Protein AF-A0A133VGP0-F1 (afdb_monomer_lite)

Sequence (212 aa):
MIEPKKFEERWETFSSKYINDFERFWKYKLEIENNSGNILDKSHLNTTHHRLCEILRGWQAYRPFGLDRNILKKALKSISEHYKVICNYSLRNIDEVPRTHLKSIWVELGKVKSESESDYQYVISVCKPLMLMWGQTLAFDSKVRKNIPHPVTAKSRWKFETWISILQDFSHKINQNPEIIDFFKEWSRKRFGTNDSVPYGRFLDIYFYSGS

pLDDT: mean 93.05, std 8.54, range [46.31, 98.69]

Organism: NCBI:txid1698279

Radius of gyration: 15.95 Å; chains: 1; bounding box: 40×42×36 Å

Structure (mmCIF, N/CA/C/O backbone):
data_AF-A0A133VGP0-F1
#
_entry.id   AF-A0A133VGP0-F1
#
loop_
_atom_site.group_PDB
_atom_site.id
_atom_site.type_symbol
_atom_site.label_atom_id
_atom_site.label_alt_id
_atom_site.label_comp_id
_atom_site.label_asym_id
_atom_site.label_entity_id
_atom_site.label_seq_id
_atom_site.pdbx_PDB_ins_code
_atom_site.Cartn_x
_atom_site.Cartn_y
_atom_site.Cartn_z
_atom_site.occupancy
_atom_site.B_iso_or_equiv
_atom_site.auth_seq_id
_atom_site.auth_comp_id
_atom_site.auth_asym_id
_atom_site.auth_atom_id
_atom_site.pdbx_PDB_model_num
ATOM 1 N N . MET A 1 1 ? -11.310 -17.977 -3.428 1.00 71.94 1 MET A N 1
ATOM 2 C CA . MET A 1 1 ? -11.946 -17.055 -2.462 1.00 71.94 1 MET A CA 1
ATOM 3 C C . MET A 1 1 ? -10.998 -16.893 -1.276 1.00 71.94 1 MET A C 1
ATOM 5 O O . MET A 1 1 ? -10.097 -17.718 -1.148 1.00 71.94 1 MET A O 1
ATOM 9 N N . ILE A 1 2 ? -11.095 -15.817 -0.494 1.00 87.12 2 ILE A N 1
ATOM 10 C CA . ILE A 1 2 ? -10.288 -15.669 0.731 1.00 87.12 2 ILE A CA 1
ATOM 11 C C . ILE A 1 2 ? -10.991 -16.472 1.816 1.00 87.12 2 ILE A C 1
ATOM 13 O O . ILE A 1 2 ? -12.192 -16.319 1.981 1.00 87.12 2 ILE A O 1
ATOM 17 N N . GLU A 1 3 ? -10.270 -17.336 2.517 1.00 92.50 3 GLU A N 1
ATOM 18 C CA . GLU A 1 3 ? -10.824 -18.134 3.611 1.00 92.50 3 GLU A CA 1
ATOM 19 C C . GLU A 1 3 ? -10.310 -17.571 4.946 1.00 92.50 3 GLU A C 1
ATOM 21 O O . GLU A 1 3 ? -9.088 -17.516 5.117 1.00 92.50 3 GLU A O 1
ATOM 26 N N . PRO A 1 4 ? -11.180 -17.161 5.894 1.00 93.94 4 PRO A N 1
ATOM 27 C CA . PRO A 1 4 ? -10.755 -16.536 7.151 1.00 93.94 4 PRO A CA 1
ATOM 28 C C . PRO A 1 4 ? -9.735 -17.368 7.932 1.00 93.94 4 PRO A C 1
ATOM 30 O O . PRO A 1 4 ? -8.665 -16.868 8.256 1.00 93.94 4 PRO A O 1
ATOM 33 N N . LYS A 1 5 ? -9.998 -18.668 8.127 1.00 93.62 5 LYS A N 1
ATOM 34 C CA . LYS A 1 5 ? -9.071 -19.581 8.823 1.00 93.62 5 LYS A CA 1
ATOM 35 C C . LYS A 1 5 ? -7.699 -19.637 8.152 1.00 93.62 5 LYS A C 1
ATOM 37 O O . LYS A 1 5 ? -6.673 -19.483 8.804 1.00 93.62 5 LYS A O 1
ATOM 42 N N . LYS A 1 6 ? -7.680 -19.768 6.822 1.00 94.00 6 LYS A N 1
ATOM 43 C CA . LYS A 1 6 ? -6.437 -19.763 6.045 1.00 94.00 6 LYS A CA 1
ATOM 44 C C . LYS A 1 6 ? -5.723 -18.418 6.153 1.00 94.00 6 LYS A C 1
ATOM 46 O O . LYS A 1 6 ? -4.502 -18.387 6.206 1.00 94.00 6 LYS A O 1
ATOM 51 N N . PHE A 1 7 ? -6.445 -17.299 6.186 1.00 94.81 7 PHE A N 1
ATOM 52 C CA . PHE A 1 7 ? -5.832 -15.994 6.424 1.00 94.81 7 PHE A CA 1
ATOM 53 C C . PHE A 1 7 ? -5.164 -15.923 7.801 1.00 94.81 7 PHE A C 1
ATOM 55 O O . PHE A 1 7 ? -4.026 -15.468 7.878 1.00 94.81 7 PHE A O 1
ATOM 62 N N . GLU A 1 8 ? -5.826 -16.396 8.858 1.00 94.31 8 GLU A N 1
ATOM 63 C CA . GLU A 1 8 ? -5.265 -16.437 10.215 1.00 94.31 8 GLU A CA 1
ATOM 64 C C . GLU A 1 8 ? -3.980 -17.273 10.259 1.00 94.31 8 GLU A C 1
ATOM 66 O O . GLU A 1 8 ? -2.943 -16.792 10.711 1.00 94.31 8 GLU A O 1
ATOM 71 N N . GLU A 1 9 ? -3.996 -18.473 9.676 1.00 93.75 9 GLU A N 1
ATOM 72 C CA . GLU A 1 9 ? -2.803 -19.321 9.548 1.00 93.75 9 GLU A CA 1
ATOM 73 C C . GLU A 1 9 ? -1.667 -18.611 8.795 1.00 93.75 9 GLU A C 1
ATOM 75 O O . GLU A 1 9 ? -0.499 -18.667 9.192 1.00 93.75 9 GLU A O 1
ATOM 80 N N . ARG A 1 10 ? -1.990 -17.914 7.697 1.00 92.81 10 ARG A N 1
ATOM 81 C CA . ARG A 1 10 ? -1.002 -17.162 6.904 1.00 92.81 10 ARG A CA 1
ATOM 82 C C . ARG A 1 10 ? -0.471 -15.957 7.656 1.00 92.81 10 ARG A C 1
ATOM 84 O O . ARG A 1 10 ? 0.685 -15.612 7.451 1.00 92.81 10 ARG A O 1
ATOM 91 N N . TRP A 1 11 ? -1.283 -15.332 8.500 1.00 93.12 11 TRP A N 1
ATOM 92 C CA . TRP A 1 11 ? -0.865 -14.230 9.351 1.00 93.12 11 TRP A CA 1
ATOM 93 C C . TRP A 1 11 ? 0.152 -14.705 10.389 1.00 93.12 11 TRP A C 1
ATOM 95 O O . TRP A 1 11 ? 1.242 -14.144 10.465 1.00 93.12 11 TRP A O 1
ATOM 105 N N . GLU A 1 12 ? -0.158 -15.776 11.121 1.00 91.00 12 GLU A N 1
ATOM 106 C CA . GLU A 1 12 ? 0.719 -16.319 12.168 1.00 91.00 12 GLU A CA 1
ATOM 107 C C . GLU A 1 12 ? 2.022 -16.913 11.608 1.00 91.00 12 GLU A C 1
ATOM 109 O O . GLU A 1 12 ? 3.069 -16.860 12.251 1.00 91.00 12 GLU A O 1
ATOM 114 N N . THR A 1 13 ? 1.995 -17.434 10.379 1.00 90.75 13 THR A N 1
ATOM 115 C CA . THR A 1 13 ? 3.193 -17.970 9.707 1.00 90.75 13 THR A CA 1
ATOM 116 C C . THR A 1 13 ? 3.957 -16.936 8.874 1.00 90.75 13 THR A C 1
ATOM 118 O O . THR A 1 13 ? 5.050 -17.229 8.375 1.00 90.75 13 THR A O 1
ATOM 121 N N . PHE A 1 14 ? 3.425 -15.722 8.693 1.00 91.69 14 PHE A N 1
ATOM 122 C CA . PHE A 1 14 ? 4.124 -14.673 7.956 1.00 91.69 14 PHE A CA 1
ATOM 123 C C . PHE A 1 14 ? 5.367 -14.214 8.724 1.00 91.69 14 PHE A C 1
ATOM 125 O O . PHE A 1 14 ? 5.441 -14.277 9.948 1.00 91.69 14 PHE A O 1
ATOM 132 N N . SER A 1 15 ? 6.355 -13.673 8.008 1.00 92.12 15 SER A N 1
ATOM 133 C CA . SER A 1 15 ? 7.542 -13.118 8.658 1.00 92.12 15 SER A CA 1
ATOM 134 C C . SER A 1 15 ? 7.160 -12.016 9.654 1.00 92.12 15 SER A C 1
ATOM 136 O O . SER A 1 15 ? 6.731 -10.927 9.257 1.00 92.12 15 SER A O 1
ATOM 138 N N . SER A 1 16 ? 7.390 -12.284 10.942 1.00 92.38 16 SER A N 1
ATOM 139 C CA . SER A 1 16 ? 7.094 -11.365 12.048 1.00 92.38 16 SER A CA 1
ATOM 140 C C . SER A 1 16 ? 7.750 -10.000 11.859 1.00 92.38 16 SER A C 1
ATOM 142 O O . SER A 1 16 ? 7.138 -8.976 12.139 1.00 92.38 16 SER A O 1
ATOM 144 N N . LYS A 1 17 ? 8.956 -9.957 11.281 1.00 93.88 17 LYS A N 1
ATOM 145 C CA . LYS A 1 17 ? 9.633 -8.706 10.921 1.00 93.88 17 LYS A CA 1
ATOM 146 C C . LYS A 1 17 ? 8.789 -7.839 9.982 1.00 93.88 17 LYS A C 1
ATOM 148 O O . LYS A 1 17 ? 8.601 -6.661 10.253 1.00 93.88 17 LYS A O 1
ATOM 153 N N . TYR A 1 18 ? 8.263 -8.413 8.901 1.00 93.25 18 TYR A N 1
ATOM 154 C CA . TYR A 1 18 ? 7.449 -7.666 7.938 1.00 93.25 18 TYR A CA 1
ATOM 155 C C . TYR A 1 18 ? 6.095 -7.253 8.524 1.00 93.25 18 TYR A C 1
ATOM 157 O O . TYR A 1 18 ? 5.601 -6.174 8.203 1.00 93.25 18 TYR A O 1
ATOM 165 N N . ILE A 1 19 ? 5.485 -8.092 9.371 1.00 94.56 19 ILE A N 1
ATOM 166 C CA . ILE A 1 19 ? 4.284 -7.704 10.125 1.00 94.56 19 ILE A CA 1
ATOM 167 C C . ILE A 1 19 ? 4.606 -6.496 11.002 1.00 94.56 19 ILE A C 1
ATOM 169 O O . ILE A 1 19 ? 3.980 -5.456 10.837 1.00 94.56 19 ILE A O 1
ATOM 173 N N . ASN A 1 20 ? 5.628 -6.592 11.849 1.00 96.56 20 ASN A N 1
ATOM 174 C CA . ASN A 1 20 ? 5.989 -5.545 12.800 1.00 96.56 20 ASN A CA 1
ATOM 175 C C . ASN A 1 20 ? 6.363 -4.226 12.110 1.00 96.56 20 ASN A C 1
ATOM 177 O O . ASN A 1 20 ? 5.944 -3.162 12.563 1.00 96.56 20 ASN A O 1
ATOM 181 N N . ASP A 1 21 ? 7.118 -4.281 11.010 1.00 97.62 21 ASP A N 1
ATOM 182 C CA . ASP A 1 21 ? 7.459 -3.102 10.210 1.00 97.62 21 ASP A CA 1
ATOM 183 C C . ASP A 1 21 ? 6.193 -2.404 9.689 1.00 97.62 21 ASP A C 1
ATOM 185 O O . ASP A 1 21 ? 6.041 -1.190 9.848 1.00 97.62 21 ASP A O 1
ATOM 189 N N . PHE A 1 22 ? 5.262 -3.174 9.109 1.00 97.75 22 PHE A N 1
ATOM 190 C CA . PHE A 1 22 ? 3.996 -2.638 8.616 1.00 97.75 22 PHE A CA 1
ATOM 191 C C . PHE A 1 22 ? 3.139 -2.086 9.756 1.00 97.75 22 PHE A C 1
ATOM 193 O O . PHE A 1 22 ? 2.698 -0.946 9.673 1.00 97.75 22 PHE A O 1
ATOM 200 N N . GLU A 1 23 ? 2.914 -2.853 10.828 1.00 97.50 23 GLU A N 1
ATOM 201 C CA . GLU A 1 23 ? 2.040 -2.436 11.927 1.00 97.50 23 GLU A CA 1
ATOM 202 C C . GLU A 1 23 ? 2.540 -1.157 12.601 1.00 97.50 23 GLU A C 1
ATOM 204 O O . GLU A 1 23 ? 1.748 -0.259 12.884 1.00 97.50 23 GLU A O 1
ATOM 209 N N . ARG A 1 24 ? 3.856 -1.037 12.824 1.00 98.31 24 ARG A N 1
ATOM 210 C CA . ARG A 1 24 ? 4.456 0.174 13.398 1.00 98.31 24 ARG A CA 1
ATOM 211 C C . ARG A 1 24 ? 4.267 1.383 12.491 1.00 98.31 24 ARG A C 1
ATOM 213 O O . ARG A 1 24 ? 3.977 2.468 12.991 1.00 98.31 24 ARG A O 1
ATOM 220 N N . PHE A 1 25 ? 4.442 1.216 11.180 1.00 98.56 25 PHE A N 1
ATOM 221 C CA . PHE A 1 25 ? 4.216 2.301 10.227 1.00 98.56 25 PHE A CA 1
ATOM 222 C C . PHE A 1 25 ? 2.735 2.676 10.141 1.00 98.56 25 PHE A C 1
ATOM 224 O O . PHE A 1 25 ? 2.402 3.856 10.174 1.00 98.56 25 PHE A O 1
ATOM 231 N N . TRP A 1 26 ? 1.849 1.683 10.081 1.00 98.38 26 TRP A N 1
ATOM 232 C CA . TRP A 1 26 ? 0.410 1.889 9.955 1.00 98.38 26 TRP A CA 1
ATOM 233 C C . TRP A 1 26 ? -0.174 2.584 11.186 1.00 98.38 26 TRP A C 1
ATOM 235 O O . TRP A 1 26 ? -0.929 3.537 11.042 1.00 98.38 26 TRP A O 1
ATOM 245 N N . LYS A 1 27 ? 0.238 2.194 12.400 1.00 98.12 27 LYS A N 1
ATOM 246 C CA . LYS A 1 27 ? -0.159 2.884 13.640 1.00 98.12 27 LYS A CA 1
ATOM 247 C C . LYS A 1 27 ? 0.299 4.344 13.654 1.00 98.12 27 LYS A C 1
ATOM 249 O O . LYS A 1 27 ? -0.507 5.215 13.952 1.00 98.12 27 LYS A O 1
ATOM 254 N N . TYR A 1 28 ? 1.545 4.612 13.250 1.00 98.25 28 TYR A N 1
ATOM 255 C CA . TYR A 1 28 ? 2.041 5.982 13.070 1.00 98.25 28 TYR A CA 1
ATOM 256 C C . TYR A 1 28 ? 1.198 6.771 12.056 1.00 98.25 28 TYR A C 1
ATOM 258 O O . TYR A 1 28 ? 0.820 7.906 12.323 1.00 98.25 28 TYR A O 1
ATOM 266 N N . LYS A 1 29 ? 0.869 6.169 10.906 1.00 98.06 29 LYS A N 1
ATOM 267 C CA . LYS A 1 29 ? 0.003 6.798 9.904 1.00 98.06 29 LYS A CA 1
ATOM 268 C C . LYS A 1 29 ? -1.352 7.168 10.497 1.00 98.06 29 LYS A C 1
ATOM 270 O O . LYS A 1 29 ? -1.767 8.307 10.341 1.00 98.06 29 LYS A O 1
ATOM 275 N N . LEU A 1 30 ? -2.024 6.226 11.160 1.00 97.81 30 LEU A N 1
ATOM 276 C CA . LEU A 1 30 ? -3.342 6.458 11.757 1.00 97.81 30 LEU A CA 1
ATOM 277 C C . LEU A 1 30 ? -3.296 7.553 12.827 1.00 97.81 30 LEU A C 1
ATOM 279 O O . LEU A 1 30 ? -4.183 8.395 12.875 1.00 97.81 30 LEU A O 1
ATOM 283 N N . GLU A 1 31 ? -2.252 7.578 13.655 1.00 97.31 31 GLU A N 1
ATOM 284 C CA . GLU A 1 31 ? -2.055 8.626 14.659 1.00 97.31 31 GLU A CA 1
ATOM 285 C C . GLU A 1 31 ? -1.965 10.020 14.022 1.00 97.31 31 GLU A C 1
ATOM 287 O O . GLU A 1 31 ? -2.617 10.953 14.490 1.00 97.31 31 GLU A O 1
ATOM 292 N N . ILE A 1 32 ? -1.194 10.165 12.941 1.00 97.88 32 ILE A N 1
ATOM 293 C CA . ILE A 1 32 ? -1.072 11.441 12.229 1.00 97.88 32 ILE A CA 1
ATOM 294 C C . ILE A 1 32 ? -2.371 11.793 11.505 1.00 97.88 32 ILE A C 1
ATOM 296 O O . ILE A 1 32 ? -2.854 12.912 11.659 1.00 97.88 32 ILE A O 1
ATOM 300 N N . GLU A 1 33 ? -2.946 10.851 10.759 1.00 96.56 33 GLU A N 1
ATOM 301 C CA . GLU A 1 33 ? -4.108 11.097 9.897 1.00 96.56 33 GLU A CA 1
ATOM 302 C C . GLU A 1 33 ? -5.413 11.330 10.652 1.00 96.56 33 GLU A C 1
ATOM 304 O O . GLU A 1 33 ? -6.286 12.029 10.145 1.00 96.56 33 GLU A O 1
ATOM 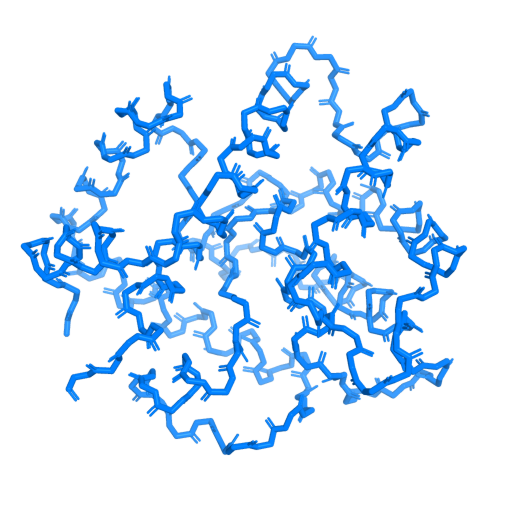309 N N . ASN A 1 34 ? -5.519 10.852 11.892 1.00 94.00 34 ASN A N 1
ATOM 310 C CA . ASN A 1 34 ? -6.685 11.117 12.730 1.00 94.00 34 ASN A CA 1
ATOM 311 C C . ASN A 1 34 ? -6.592 12.437 13.515 1.00 94.00 34 ASN A C 1
ATOM 313 O O . ASN A 1 34 ? -7.623 12.937 13.952 1.00 94.00 34 ASN A O 1
ATOM 317 N N . ASN A 1 35 ? -5.391 12.995 13.726 1.00 93.31 35 ASN A N 1
ATOM 318 C CA . ASN A 1 35 ? -5.200 14.102 14.679 1.00 93.31 35 ASN A CA 1
ATOM 319 C C . ASN A 1 35 ? -4.520 15.349 14.097 1.00 93.31 35 ASN A C 1
ATOM 321 O O . ASN A 1 35 ? -4.789 16.460 14.543 1.00 93.31 35 ASN A O 1
ATOM 325 N N . SER A 1 36 ? -3.599 15.178 13.146 1.00 88.50 36 SER A N 1
ATOM 326 C CA . SER A 1 36 ? -2.531 16.156 12.886 1.00 88.50 36 SER A CA 1
ATOM 327 C C . SER A 1 36 ? -2.259 16.413 11.399 1.00 88.50 36 SER A C 1
ATOM 329 O O . SER A 1 36 ? -1.196 16.946 11.063 1.00 88.50 36 SER A O 1
ATOM 331 N N . GLY A 1 37 ? -3.177 16.034 10.507 1.00 94.25 37 GLY A N 1
ATOM 332 C CA . GLY A 1 37 ? -3.058 16.239 9.059 1.00 94.25 37 GLY A CA 1
ATOM 333 C C . GLY A 1 37 ? -2.677 14.964 8.312 1.00 94.25 37 GLY A C 1
ATOM 334 O O . GLY A 1 37 ? -3.131 13.889 8.652 1.00 94.25 37 GLY A O 1
ATOM 335 N N . ASN A 1 38 ? -1.864 15.055 7.269 1.00 96.88 38 ASN A N 1
ATOM 336 C CA . ASN A 1 38 ? -1.502 13.932 6.409 1.00 96.88 38 ASN A CA 1
ATOM 337 C C . ASN A 1 38 ? -0.030 13.519 6.602 1.00 96.88 38 ASN A C 1
ATOM 339 O O . ASN A 1 38 ? 0.839 14.369 6.802 1.00 96.88 38 ASN A O 1
ATOM 343 N N . ILE A 1 39 ? 0.300 12.224 6.479 1.00 98.38 39 ILE A N 1
ATOM 344 C CA . ILE A 1 39 ? 1.692 11.746 6.627 1.00 98.38 39 ILE A CA 1
ATOM 345 C C . ILE A 1 39 ? 2.676 12.374 5.623 1.00 98.38 39 ILE A C 1
ATOM 347 O O . ILE A 1 39 ? 3.885 12.365 5.867 1.00 98.38 39 ILE A O 1
ATOM 351 N N . LEU A 1 40 ? 2.194 12.919 4.503 1.00 98.50 40 LEU A N 1
ATOM 352 C CA . LEU A 1 40 ? 3.005 13.616 3.501 1.00 98.50 40 LEU A CA 1
ATOM 353 C C . LEU A 1 40 ? 2.931 15.146 3.605 1.00 98.50 40 LEU A C 1
ATOM 355 O O . LEU A 1 40 ? 3.498 15.834 2.751 1.00 98.50 40 LEU A O 1
ATOM 359 N N . ASP A 1 41 ? 2.285 15.698 4.635 1.00 97.88 41 ASP A N 1
ATOM 360 C CA . ASP A 1 41 ? 2.339 17.134 4.909 1.00 97.88 41 ASP A CA 1
ATOM 361 C C . ASP A 1 41 ? 3.759 17.584 5.255 1.00 97.88 41 ASP A C 1
ATOM 363 O O . ASP A 1 41 ? 4.586 16.818 5.753 1.00 97.88 41 ASP A O 1
ATOM 367 N N . LYS A 1 42 ? 4.051 18.870 5.025 1.00 97.31 42 LYS A N 1
ATOM 368 C CA . LYS A 1 42 ? 5.386 19.454 5.238 1.00 97.31 42 LYS A CA 1
ATOM 369 C C . LYS A 1 42 ? 5.936 19.196 6.650 1.00 97.31 42 LYS A C 1
ATOM 371 O O . LYS A 1 42 ? 7.141 18.992 6.787 1.00 97.31 42 LYS A O 1
ATOM 376 N N . SER A 1 43 ? 5.076 19.199 7.669 1.00 97.56 43 SER A N 1
ATOM 377 C CA . SER A 1 43 ? 5.420 18.922 9.073 1.00 97.56 43 SER A CA 1
ATOM 378 C C . SER A 1 43 ? 5.825 17.466 9.329 1.00 97.56 43 SER A C 1
ATOM 380 O O . SER A 1 43 ? 6.659 17.218 10.197 1.00 97.56 43 SER A O 1
ATOM 382 N N . HIS A 1 44 ? 5.298 16.511 8.556 1.00 98.25 44 HIS A N 1
ATOM 383 C CA . HIS A 1 44 ? 5.461 15.069 8.793 1.00 98.25 44 HIS A CA 1
ATOM 384 C C . HIS A 1 44 ? 6.351 14.372 7.757 1.00 98.25 44 HIS A C 1
ATOM 386 O O . HIS A 1 44 ? 6.914 13.313 8.035 1.00 98.25 44 HIS A O 1
ATOM 392 N N . LEU A 1 45 ? 6.567 14.994 6.592 1.00 98.31 45 LEU A N 1
ATOM 393 C CA . LEU A 1 45 ? 7.263 14.419 5.437 1.00 98.31 45 LEU A CA 1
ATOM 394 C C . LEU A 1 45 ? 8.640 13.834 5.779 1.00 98.31 45 LEU A C 1
ATOM 396 O O . LEU A 1 45 ? 8.979 12.756 5.296 1.00 98.31 45 LEU A O 1
ATOM 400 N N . ASN A 1 46 ? 9.446 14.521 6.597 1.00 98.44 46 ASN A N 1
ATOM 401 C CA . ASN A 1 46 ? 10.779 14.034 6.979 1.00 98.44 46 ASN A CA 1
ATOM 402 C C . ASN A 1 46 ? 10.700 12.747 7.813 1.00 98.44 46 ASN A C 1
ATOM 404 O O . ASN A 1 46 ? 11.463 11.811 7.573 1.00 98.44 46 ASN A O 1
ATOM 408 N N . THR A 1 47 ? 9.767 12.690 8.761 1.00 98.56 47 THR A N 1
ATOM 409 C CA . THR A 1 47 ? 9.544 11.523 9.621 1.00 98.56 47 THR A CA 1
ATOM 410 C C . THR A 1 47 ? 9.009 10.350 8.805 1.00 98.56 47 THR A C 1
ATOM 412 O O . THR A 1 47 ? 9.545 9.243 8.892 1.00 98.56 47 THR A O 1
ATOM 415 N N . THR A 1 48 ? 8.017 10.593 7.947 1.00 98.69 48 THR A N 1
ATOM 416 C CA . THR A 1 48 ? 7.458 9.585 7.036 1.00 98.69 48 THR A CA 1
ATOM 417 C C . THR A 1 48 ?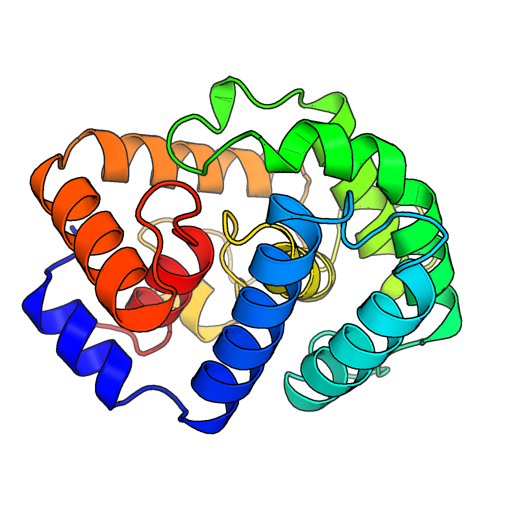 8.518 9.040 6.087 1.00 98.69 48 THR A C 1
ATOM 419 O O . THR A 1 48 ? 8.677 7.825 5.963 1.00 98.69 48 THR A O 1
ATOM 422 N N . HIS A 1 49 ? 9.306 9.923 5.469 1.00 98.69 49 HIS A N 1
ATOM 423 C CA . HIS A 1 49 ? 10.419 9.554 4.595 1.00 98.69 49 HIS A CA 1
ATOM 424 C C . HIS A 1 49 ? 11.451 8.679 5.310 1.00 98.69 49 HIS A C 1
ATOM 426 O O . HIS A 1 49 ? 11.856 7.648 4.767 1.00 98.69 49 HIS A O 1
ATOM 432 N N . HIS A 1 50 ? 11.852 9.056 6.526 1.00 98.56 50 HIS A N 1
ATOM 433 C CA . HIS A 1 50 ? 12.811 8.295 7.319 1.00 98.56 50 HIS A CA 1
ATOM 434 C C . HIS A 1 50 ? 12.303 6.875 7.601 1.00 98.56 50 HIS A C 1
ATOM 436 O O . HIS A 1 50 ? 12.989 5.908 7.259 1.00 98.56 50 HIS A O 1
ATOM 442 N N . ARG A 1 51 ? 11.074 6.749 8.122 1.00 98.62 51 ARG A N 1
ATOM 443 C CA . ARG A 1 51 ? 10.437 5.457 8.431 1.00 98.62 51 ARG A CA 1
ATOM 444 C C . ARG A 1 51 ? 10.292 4.577 7.188 1.00 98.62 51 ARG A C 1
ATOM 446 O O . ARG A 1 51 ? 10.652 3.402 7.221 1.00 98.62 51 ARG A O 1
ATOM 453 N N . LEU A 1 52 ? 9.833 5.146 6.068 1.00 98.38 52 LEU A N 1
ATOM 454 C CA . LEU A 1 52 ? 9.742 4.422 4.797 1.00 98.38 52 LEU A CA 1
ATOM 455 C C . LEU A 1 52 ? 11.113 3.925 4.337 1.00 98.38 52 LEU A C 1
ATOM 457 O O . LEU A 1 52 ? 11.232 2.779 3.915 1.00 98.38 52 LEU A O 1
ATOM 461 N N . CYS A 1 53 ? 12.164 4.741 4.440 1.00 98.00 53 CYS A N 1
ATOM 462 C CA . CYS A 1 53 ? 13.497 4.324 4.017 1.00 98.00 53 CYS A CA 1
ATOM 463 C C . CYS A 1 53 ? 14.017 3.111 4.793 1.00 98.00 53 CYS A C 1
ATOM 465 O O . CYS A 1 53 ? 14.655 2.237 4.205 1.00 98.00 53 CYS A O 1
ATOM 467 N N . GLU A 1 54 ? 13.792 3.071 6.106 1.00 97.00 54 GLU A N 1
ATOM 468 C CA . GLU A 1 54 ? 14.218 1.951 6.945 1.00 97.00 54 GLU A CA 1
ATOM 469 C C . GLU A 1 54 ? 13.526 0.653 6.527 1.00 97.00 54 GLU A C 1
ATOM 471 O O . GLU A 1 54 ? 14.201 -0.345 6.244 1.00 97.00 54 GLU A O 1
ATOM 476 N N . ILE A 1 55 ? 12.198 0.706 6.395 1.00 97.94 55 ILE A N 1
ATOM 477 C CA . ILE A 1 55 ? 11.365 -0.443 6.037 1.00 97.94 55 ILE A CA 1
ATOM 478 C C . ILE A 1 55 ? 11.672 -0.907 4.612 1.00 97.94 55 ILE A C 1
ATOM 480 O O . ILE A 1 55 ? 12.016 -2.067 4.393 1.00 97.94 55 ILE A O 1
ATOM 484 N N . LEU A 1 56 ? 11.624 -0.007 3.626 1.00 97.06 56 LEU A N 1
ATOM 485 C CA . LEU A 1 56 ? 11.775 -0.353 2.208 1.00 97.06 56 LEU A CA 1
ATOM 486 C C . LEU A 1 56 ? 13.163 -0.903 1.872 1.00 97.06 56 LEU A C 1
ATOM 488 O O . LEU A 1 56 ? 13.286 -1.771 1.001 1.00 97.06 56 LEU A O 1
ATOM 492 N N . ARG A 1 57 ? 14.207 -0.439 2.573 1.00 94.38 57 ARG A N 1
ATOM 493 C CA . ARG A 1 57 ? 15.550 -1.025 2.487 1.00 94.38 57 ARG A CA 1
ATOM 494 C C . ARG A 1 57 ? 15.548 -2.455 3.025 1.00 94.38 57 ARG A C 1
ATOM 496 O O .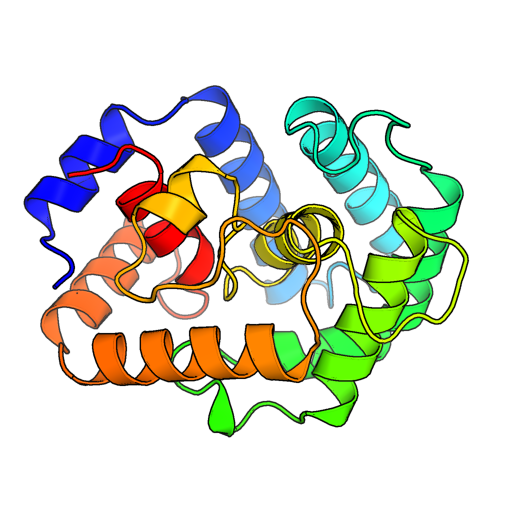 ARG A 1 57 ? 16.061 -3.349 2.355 1.00 94.38 57 ARG A O 1
ATOM 503 N N . GLY A 1 58 ? 14.947 -2.681 4.195 1.00 93.19 58 GLY A N 1
ATOM 504 C CA . GLY A 1 58 ? 14.815 -4.010 4.801 1.00 93.19 58 GLY A CA 1
ATOM 505 C C . GLY A 1 58 ? 13.996 -4.983 3.948 1.00 93.19 58 GLY A C 1
ATOM 506 O O . GLY A 1 58 ? 14.359 -6.151 3.827 1.00 93.19 58 GLY A O 1
ATOM 507 N N . TRP A 1 59 ? 12.945 -4.483 3.301 1.00 94.50 59 TRP A N 1
ATOM 508 C CA . TRP A 1 59 ? 12.050 -5.227 2.409 1.00 94.50 59 TRP A CA 1
ATOM 509 C C . TRP A 1 59 ? 12.575 -5.348 0.980 1.00 94.50 59 TRP A C 1
ATOM 511 O O . TRP A 1 59 ? 11.899 -5.919 0.119 1.00 94.50 59 TRP A O 1
ATOM 521 N N . GLN A 1 60 ? 13.762 -4.797 0.713 1.00 91.88 60 GLN A N 1
ATOM 522 C CA . GLN A 1 60 ? 14.469 -4.934 -0.557 1.00 91.88 60 GLN A CA 1
ATOM 523 C C . GLN A 1 60 ? 13.665 -4.427 -1.764 1.00 91.88 60 GLN A C 1
ATOM 525 O O . GLN A 1 60 ? 13.809 -4.945 -2.872 1.00 91.88 60 GLN A O 1
ATOM 530 N N . ALA A 1 61 ? 12.840 -3.393 -1.568 1.00 91.06 61 ALA A N 1
ATOM 531 C CA . ALA A 1 61 ? 11.907 -2.883 -2.578 1.00 91.06 61 ALA A CA 1
ATOM 532 C C . ALA A 1 61 ? 12.590 -2.411 -3.877 1.00 91.06 61 ALA A C 1
ATOM 534 O O . ALA A 1 61 ? 11.968 -2.401 -4.937 1.00 91.06 61 ALA A O 1
ATOM 535 N N . TYR A 1 62 ? 13.880 -2.071 -3.803 1.00 91.00 62 TYR A N 1
ATOM 536 C CA . TYR A 1 62 ? 14.639 -1.468 -4.899 1.00 91.00 62 TYR A CA 1
ATOM 537 C C . TYR A 1 62 ? 15.879 -2.281 -5.317 1.00 91.00 62 TYR A C 1
ATOM 539 O O . TYR A 1 62 ? 16.805 -1.738 -5.919 1.00 91.00 62 TYR A O 1
ATOM 547 N N . ARG A 1 63 ? 15.937 -3.596 -5.059 1.00 84.44 63 ARG A N 1
ATOM 548 C CA . ARG A 1 63 ? 17.031 -4.453 -5.575 1.00 84.44 63 ARG A CA 1
ATOM 549 C C . ARG A 1 63 ? 17.124 -4.443 -7.117 1.00 84.44 63 ARG A C 1
ATOM 551 O O . ARG A 1 63 ? 16.114 -4.215 -7.783 1.00 84.44 63 ARG A O 1
ATOM 558 N N . PRO A 1 64 ? 18.314 -4.653 -7.714 1.00 84.19 64 PRO A N 1
ATOM 559 C CA . PRO A 1 64 ? 19.615 -4.827 -7.052 1.00 84.19 64 PRO A CA 1
ATOM 560 C C . PRO A 1 64 ? 20.275 -3.502 -6.629 1.00 84.19 64 PRO A C 1
ATOM 562 O O . PRO A 1 64 ? 21.065 -3.503 -5.698 1.00 84.19 64 PRO A O 1
ATOM 565 N N . PHE A 1 65 ? 19.903 -2.381 -7.254 1.00 81.81 65 PHE A N 1
ATOM 566 C CA . PHE A 1 65 ? 20.585 -1.084 -7.110 1.00 81.81 65 PHE A CA 1
ATOM 567 C C . PHE A 1 65 ? 20.375 -0.360 -5.764 1.00 81.81 65 PHE A C 1
ATOM 569 O O . PHE A 1 65 ? 21.075 0.602 -5.476 1.00 81.81 65 PHE A O 1
ATOM 576 N N . GLY A 1 66 ? 19.455 -0.834 -4.917 1.00 87.62 66 GLY A N 1
ATOM 577 C CA . GLY A 1 66 ? 19.197 -0.240 -3.603 1.00 87.62 66 GLY A CA 1
ATOM 578 C C . GLY A 1 66 ? 18.264 0.973 -3.658 1.00 87.62 66 GLY A C 1
ATOM 579 O O . GLY A 1 66 ? 17.747 1.327 -4.713 1.00 87.62 66 GLY A O 1
ATOM 580 N N . LEU A 1 67 ? 17.977 1.550 -2.487 1.00 91.88 67 LEU A N 1
ATOM 581 C CA . LEU A 1 67 ? 17.080 2.700 -2.333 1.00 91.88 67 LEU A CA 1
ATOM 582 C C . LEU A 1 67 ? 17.875 4.009 -2.390 1.00 91.88 67 LEU A C 1
ATOM 584 O O . LEU A 1 67 ? 18.665 4.273 -1.482 1.00 91.88 67 LEU A O 1
ATOM 588 N N . ASP A 1 68 ? 17.575 4.864 -3.368 1.00 93.81 68 ASP A N 1
ATOM 589 C CA . ASP A 1 68 ? 17.965 6.272 -3.314 1.00 93.81 68 ASP A CA 1
ATOM 590 C C . ASP A 1 68 ? 16.997 7.049 -2.406 1.00 93.81 68 ASP A C 1
ATOM 592 O O . ASP A 1 68 ? 15.822 7.274 -2.722 1.00 93.81 68 ASP A O 1
ATOM 596 N N . ARG A 1 69 ? 17.503 7.471 -1.243 1.00 95.75 69 ARG A N 1
ATOM 597 C CA . ARG A 1 69 ? 16.715 8.208 -0.250 1.00 95.75 69 ARG A CA 1
ATOM 598 C C . ARG A 1 69 ? 16.302 9.590 -0.756 1.00 95.75 69 ARG A C 1
ATOM 600 O O . ARG A 1 69 ? 15.203 10.033 -0.431 1.00 95.75 69 ARG A O 1
ATOM 607 N N . ASN A 1 70 ? 17.146 10.278 -1.520 1.00 96.44 70 ASN A N 1
ATOM 608 C CA . ASN A 1 70 ? 16.866 11.630 -1.996 1.00 96.44 70 ASN A CA 1
ATOM 609 C C . ASN A 1 70 ? 15.775 11.614 -3.066 1.00 96.44 70 ASN A C 1
ATOM 611 O O . ASN A 1 70 ? 14.862 12.441 -3.009 1.00 96.44 70 ASN A O 1
ATOM 615 N N . ILE A 1 71 ? 15.826 10.652 -3.990 1.00 95.50 71 ILE A N 1
ATOM 616 C CA . ILE A 1 71 ? 14.791 10.488 -5.015 1.00 95.50 71 ILE A CA 1
ATOM 617 C C . ILE A 1 71 ? 13.463 10.099 -4.364 1.00 95.50 71 ILE A C 1
ATOM 619 O O . ILE A 1 71 ? 12.448 10.725 -4.664 1.00 95.50 71 ILE A O 1
ATOM 623 N N . LEU A 1 72 ? 13.457 9.168 -3.398 1.00 97.44 72 LEU A N 1
ATOM 624 C CA . LEU A 1 72 ? 12.233 8.843 -2.658 1.00 97.44 72 LEU A CA 1
ATOM 625 C C . LEU A 1 72 ? 11.656 10.074 -1.949 1.00 97.44 72 LEU A C 1
ATOM 627 O O . LEU A 1 72 ? 10.459 10.315 -2.034 1.00 97.44 72 LEU A O 1
ATOM 631 N N . LYS A 1 73 ? 12.483 10.895 -1.290 1.00 98.19 73 LYS A N 1
ATOM 632 C CA . LYS A 1 73 ? 12.005 12.118 -0.623 1.00 98.19 73 LYS A CA 1
ATOM 633 C C . LYS A 1 73 ? 11.360 13.097 -1.603 1.00 98.19 73 LYS A C 1
ATOM 635 O O . LYS A 1 73 ? 10.321 13.674 -1.288 1.00 98.19 73 LYS A O 1
ATOM 640 N N . LYS A 1 74 ? 11.977 13.289 -2.775 1.00 98.00 74 LYS A N 1
ATOM 641 C CA . LYS A 1 74 ? 11.427 14.129 -3.847 1.00 98.00 74 LYS A CA 1
ATOM 642 C C . LYS A 1 74 ? 10.088 13.575 -4.330 1.00 98.00 74 LYS A C 1
ATOM 644 O O . LYS A 1 74 ? 9.122 14.324 -4.320 1.00 98.00 74 LYS A O 1
ATOM 649 N N . ALA A 1 75 ? 10.010 12.276 -4.624 1.00 97.44 75 ALA A N 1
ATOM 650 C CA . ALA A 1 75 ? 8.773 11.618 -5.038 1.00 97.44 75 ALA A CA 1
ATOM 651 C C . ALA A 1 75 ? 7.655 11.784 -3.995 1.00 97.44 75 ALA A C 1
ATOM 653 O O . ALA A 1 75 ? 6.559 12.208 -4.339 1.00 97.44 75 ALA A O 1
ATOM 654 N N . LEU A 1 76 ? 7.940 11.540 -2.708 1.00 98.56 76 LEU A N 1
ATOM 655 C CA . LEU A 1 76 ? 6.972 11.720 -1.616 1.00 98.56 76 LEU A CA 1
ATOM 656 C C . LEU A 1 76 ? 6.455 13.162 -1.524 1.00 98.56 76 LEU A C 1
ATOM 658 O O . LEU A 1 76 ? 5.267 13.380 -1.307 1.00 98.56 76 LEU A O 1
ATOM 662 N N . LYS A 1 77 ? 7.336 14.150 -1.724 1.00 98.50 77 LYS A N 1
ATOM 663 C CA . LYS A 1 77 ? 6.942 15.560 -1.783 1.00 98.50 77 LYS A CA 1
ATOM 664 C C . LYS A 1 77 ? 6.045 15.839 -2.994 1.00 98.50 77 LYS A C 1
ATOM 666 O O . LYS A 1 77 ? 5.019 16.490 -2.828 1.00 98.50 77 LYS A O 1
ATOM 671 N N . SER A 1 78 ? 6.413 15.345 -4.180 1.00 98.25 78 SER A N 1
ATOM 672 C CA . SER A 1 78 ? 5.652 15.537 -5.425 1.00 98.25 78 SER A CA 1
ATOM 673 C C . SER A 1 78 ? 4.243 14.952 -5.348 1.00 98.25 78 SER A C 1
ATOM 675 O O . SER A 1 78 ? 3.305 15.530 -5.887 1.00 98.25 78 SER A O 1
ATOM 677 N N . ILE A 1 79 ? 4.074 13.815 -4.667 1.00 98.50 79 ILE A N 1
ATOM 678 C CA . ILE A 1 79 ? 2.779 13.133 -4.590 1.00 98.50 79 ILE A CA 1
ATOM 679 C C . ILE A 1 79 ? 1.894 13.596 -3.433 1.00 98.50 79 ILE A C 1
ATOM 681 O O . ILE A 1 79 ? 0.786 13.085 -3.322 1.00 98.50 79 ILE A O 1
ATOM 685 N N . SER A 1 80 ? 2.348 14.509 -2.567 1.00 98.44 80 SER A N 1
ATOM 686 C CA . SER A 1 80 ? 1.646 14.851 -1.319 1.00 98.44 80 SER A CA 1
ATOM 687 C C . SER A 1 80 ? 0.175 15.230 -1.552 1.00 98.44 80 SER A C 1
ATOM 689 O O . SER A 1 80 ? -0.722 14.609 -0.981 1.00 98.44 80 SER A O 1
ATOM 691 N N . GLU A 1 81 ? -0.096 16.140 -2.493 1.00 98.25 81 GLU A N 1
ATOM 692 C CA . GLU A 1 81 ? -1.467 16.552 -2.831 1.00 98.25 81 GLU A CA 1
ATOM 693 C C . GLU A 1 81 ? -2.273 15.440 -3.519 1.00 98.25 81 GLU A C 1
ATOM 695 O O . GLU A 1 81 ? -3.478 15.310 -3.313 1.00 98.25 81 GLU A O 1
ATOM 700 N N . HIS A 1 82 ? -1.619 14.573 -4.297 1.00 98.56 82 HIS A N 1
ATOM 701 C CA . HIS A 1 82 ? -2.294 13.420 -4.888 1.00 98.56 82 HIS A CA 1
ATOM 702 C C . HIS A 1 82 ? -2.671 12.375 -3.836 1.00 98.56 82 HIS A C 1
ATOM 704 O O . HIS A 1 82 ? -3.759 11.803 -3.894 1.00 98.56 82 HIS A O 1
ATOM 710 N N . TYR A 1 83 ? -1.794 12.155 -2.860 1.00 98.56 83 TYR A N 1
ATOM 711 C CA . TYR A 1 83 ? -2.000 11.220 -1.768 1.00 98.56 83 TYR A CA 1
ATOM 712 C C . TYR A 1 83 ? -3.139 11.663 -0.845 1.00 98.56 83 TYR A C 1
ATOM 714 O O . TYR A 1 83 ? -3.979 10.831 -0.513 1.00 98.56 83 TYR A O 1
ATOM 722 N N . LYS A 1 84 ? -3.240 12.962 -0.523 1.00 97.81 84 LYS A N 1
ATOM 723 C CA . LYS A 1 84 ? -4.374 13.537 0.233 1.00 97.81 84 LYS A CA 1
ATOM 724 C C . LYS A 1 84 ? -5.736 13.214 -0.375 1.00 97.81 84 LYS A C 1
ATOM 726 O O . LYS A 1 84 ? -6.715 13.073 0.348 1.00 97.81 84 LYS A O 1
ATOM 731 N N . VAL A 1 85 ? -5.807 13.109 -1.701 1.00 98.06 85 VAL A N 1
ATOM 732 C CA . VAL A 1 85 ? -7.040 12.720 -2.389 1.00 98.06 85 VAL A CA 1
ATOM 733 C C . VAL A 1 85 ? -7.268 11.219 -2.255 1.00 98.06 85 VAL A C 1
ATOM 735 O O . VAL A 1 85 ? -8.326 10.805 -1.788 1.00 98.06 85 VAL A O 1
ATOM 738 N N . ILE A 1 86 ? -6.286 10.394 -2.634 1.00 98.00 86 ILE A N 1
ATOM 739 C CA . ILE A 1 86 ? -6.495 8.940 -2.702 1.00 98.00 86 ILE A CA 1
ATOM 740 C C . ILE A 1 86 ? -6.626 8.275 -1.324 1.00 98.00 86 ILE A C 1
ATOM 742 O O . ILE A 1 86 ? -7.236 7.213 -1.233 1.00 98.00 86 ILE A O 1
ATOM 746 N N . CYS A 1 87 ? -6.098 8.877 -0.250 1.00 96.50 87 CYS A N 1
ATOM 747 C CA . CYS A 1 87 ? -6.133 8.286 1.091 1.00 96.50 87 CYS A CA 1
ATOM 748 C C . CYS A 1 87 ? -7.552 8.142 1.659 1.00 96.50 87 CYS A C 1
ATOM 750 O O . CYS A 1 87 ? -7.749 7.349 2.573 1.00 96.50 87 CYS A O 1
ATOM 752 N N . ASN A 1 88 ? -8.533 8.842 1.082 1.00 96.19 88 ASN A N 1
ATOM 753 C CA . ASN A 1 88 ? -9.949 8.745 1.448 1.00 96.19 88 ASN A CA 1
ATOM 754 C C . ASN A 1 88 ? -10.690 7.602 0.736 1.00 96.19 88 ASN A C 1
ATOM 756 O O . ASN A 1 88 ? -11.879 7.399 0.963 1.00 96.19 88 ASN A O 1
ATOM 760 N N . TYR A 1 89 ? -10.004 6.865 -0.138 1.00 97.88 89 TYR A N 1
ATOM 761 C CA . TYR A 1 89 ? -10.575 5.750 -0.879 1.00 97.88 89 TYR A CA 1
ATOM 762 C C . TYR A 1 89 ? -9.995 4.420 -0.411 1.00 97.88 89 TYR A C 1
ATOM 764 O O . TYR A 1 89 ? -8.870 4.336 0.092 1.00 97.88 89 TYR A O 1
ATOM 772 N N . SER A 1 90 ? -10.760 3.357 -0.637 1.00 97.38 90 SER A N 1
ATOM 773 C CA . SER A 1 90 ? -10.392 1.989 -0.298 1.00 97.38 90 SER A CA 1
ATOM 774 C C . SER A 1 90 ? -10.264 1.126 -1.551 1.00 97.38 90 SER A C 1
ATOM 776 O O . SER A 1 90 ? -10.757 1.466 -2.625 1.00 97.38 90 SER A O 1
ATOM 778 N N . LEU A 1 91 ? -9.658 -0.052 -1.413 1.00 97.50 91 LEU A N 1
ATOM 779 C CA . LEU A 1 91 ? -9.618 -1.039 -2.489 1.00 97.50 91 LEU A CA 1
ATOM 780 C C . LEU A 1 91 ? -11.026 -1.436 -2.957 1.00 97.50 91 LEU A C 1
ATOM 782 O O . LEU A 1 91 ? -11.204 -1.747 -4.126 1.00 97.50 91 LEU A O 1
ATOM 786 N N . ARG A 1 92 ? -12.027 -1.397 -2.070 1.00 97.00 92 ARG A N 1
ATOM 787 C CA . ARG A 1 92 ? -13.415 -1.775 -2.381 1.00 97.00 92 ARG A CA 1
ATOM 788 C C . ARG A 1 92 ? -14.096 -0.834 -3.368 1.00 97.00 92 ARG A C 1
ATOM 790 O O . ARG A 1 92 ? -15.074 -1.222 -3.990 1.00 97.00 92 ARG A O 1
ATOM 797 N N . ASN A 1 93 ? -13.620 0.396 -3.483 1.00 96.50 93 ASN A N 1
ATOM 798 C CA . ASN A 1 93 ? -14.162 1.397 -4.389 1.00 96.50 93 ASN A CA 1
ATOM 799 C C . ASN A 1 93 ? -13.057 1.977 -5.272 1.00 96.50 93 ASN A C 1
ATOM 801 O O . ASN A 1 93 ? -13.015 3.171 -5.550 1.00 96.50 93 ASN A O 1
ATOM 805 N N . ILE A 1 94 ? -12.150 1.107 -5.729 1.00 97.19 94 ILE A N 1
ATOM 806 C CA . ILE A 1 94 ? -11.019 1.497 -6.576 1.00 97.19 94 ILE A CA 1
ATOM 807 C C . ILE A 1 94 ? -11.451 2.212 -7.868 1.00 97.19 94 ILE A C 1
ATOM 809 O O . ILE A 1 94 ? -10.726 3.075 -8.358 1.00 97.19 94 ILE A O 1
ATOM 813 N N . ASP A 1 95 ? -12.635 1.886 -8.394 1.00 96.81 95 ASP A N 1
ATOM 814 C CA . ASP A 1 95 ? -13.209 2.503 -9.595 1.00 96.81 95 ASP A CA 1
ATOM 815 C C . ASP A 1 95 ? -13.591 3.976 -9.399 1.00 96.81 95 ASP A C 1
ATOM 817 O O . ASP A 1 95 ? -13.621 4.738 -10.363 1.00 96.81 95 ASP A O 1
ATOM 821 N N . GLU A 1 96 ? -13.837 4.390 -8.155 1.00 98.00 96 GLU A N 1
ATOM 822 C CA . GLU A 1 96 ? -14.165 5.773 -7.799 1.00 98.00 96 GLU A CA 1
ATOM 823 C C . GLU A 1 96 ? -12.909 6.635 -7.618 1.00 98.00 96 GLU A C 1
ATOM 825 O O . GLU A 1 96 ? -12.995 7.862 -7.584 1.00 98.00 96 GLU A O 1
ATOM 830 N N . VAL A 1 97 ? -11.726 6.019 -7.510 1.00 97.56 97 VAL A N 1
ATOM 831 C CA . VAL A 1 97 ? -10.488 6.757 -7.260 1.00 97.56 97 VAL A CA 1
ATOM 832 C C . VAL A 1 97 ? -10.097 7.553 -8.507 1.00 97.56 97 VAL A C 1
ATOM 834 O O . VAL A 1 97 ? -9.910 6.966 -9.579 1.00 97.56 97 VAL A O 1
ATOM 837 N N . PRO A 1 98 ? -9.865 8.876 -8.396 1.00 97.88 98 PRO A N 1
ATOM 838 C CA . PRO A 1 98 ? -9.442 9.688 -9.528 1.00 97.88 98 PRO A CA 1
ATOM 839 C C . PRO A 1 98 ? -8.172 9.142 -10.200 1.00 97.88 98 PRO A C 1
ATOM 841 O O . PRO A 1 98 ? -7.065 9.208 -9.652 1.00 97.88 98 PRO A O 1
ATOM 844 N N . ARG A 1 99 ? -8.319 8.623 -11.429 1.00 97.75 99 ARG A N 1
ATOM 845 C CA . ARG A 1 99 ? -7.229 7.959 -12.173 1.00 97.75 99 ARG A CA 1
ATOM 846 C C . ARG A 1 99 ? -6.009 8.853 -12.362 1.00 97.75 99 ARG A C 1
ATOM 848 O O . ARG A 1 99 ? -4.888 8.354 -12.346 1.00 97.75 99 ARG A O 1
ATOM 855 N N . THR A 1 100 ? -6.214 10.158 -12.530 1.00 97.88 100 THR A N 1
ATOM 856 C CA . TH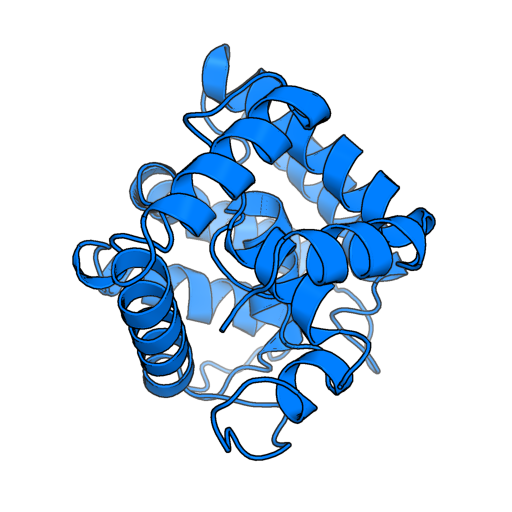R A 1 100 ? -5.137 11.147 -12.671 1.00 97.88 100 THR A CA 1
ATOM 857 C C . THR A 1 100 ? -4.235 11.176 -11.437 1.00 97.88 100 THR A C 1
ATOM 859 O O . THR A 1 100 ? -3.018 11.116 -11.580 1.00 97.88 100 THR A O 1
ATOM 862 N N . HIS A 1 101 ? -4.809 11.160 -10.229 1.00 98.38 101 HIS A N 1
ATOM 863 C CA . HIS A 1 101 ? -4.051 11.158 -8.975 1.00 98.38 101 HIS A CA 1
ATOM 864 C C . HIS A 1 101 ? -3.274 9.851 -8.782 1.00 98.38 101 HIS A C 1
ATOM 866 O O . HIS A 1 101 ? -2.084 9.883 -8.461 1.00 98.38 101 HIS A O 1
ATOM 872 N N . LEU A 1 102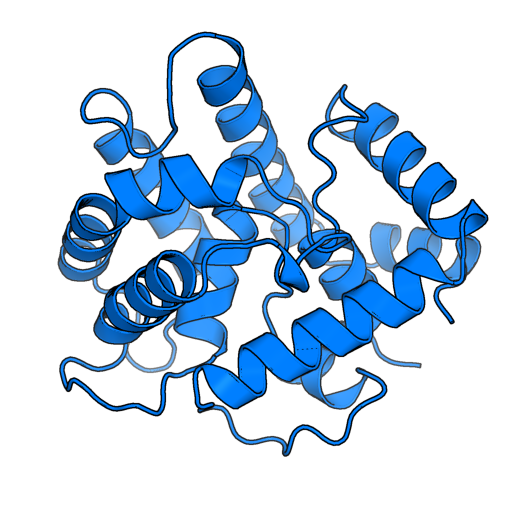 ? -3.905 8.699 -9.042 1.00 97.62 102 LEU A N 1
ATOM 873 C CA . LEU A 1 102 ? -3.215 7.406 -8.976 1.00 97.62 102 LEU A CA 1
ATOM 874 C C . LEU A 1 102 ? -2.087 7.300 -10.009 1.00 97.62 102 LEU A C 1
ATOM 876 O O . LEU A 1 102 ? -1.021 6.776 -9.690 1.00 97.62 102 LEU A O 1
ATOM 880 N N . LYS A 1 103 ? -2.292 7.811 -11.229 1.00 97.25 103 LYS A N 1
ATOM 881 C CA . LYS A 1 103 ? -1.269 7.799 -12.281 1.00 97.25 103 LYS A CA 1
ATOM 882 C C . LYS A 1 103 ? -0.079 8.687 -11.916 1.00 97.25 103 LYS A C 1
ATOM 884 O O . LYS A 1 103 ? 1.055 8.247 -12.087 1.00 97.25 103 LYS A O 1
ATOM 889 N N . SER A 1 104 ? -0.309 9.874 -11.349 1.00 97.31 104 SER A N 1
ATOM 890 C CA . SER A 1 104 ? 0.773 10.725 -10.833 1.00 97.31 104 SER A CA 1
ATOM 891 C C . SER A 1 104 ? 1.588 10.014 -9.752 1.00 97.31 104 SER A C 1
ATOM 893 O O . SER A 1 104 ? 2.815 9.992 -9.819 1.00 97.31 104 SER A O 1
ATOM 895 N N . ILE A 1 105 ? 0.922 9.360 -8.793 1.00 97.69 105 ILE A N 1
ATOM 896 C CA . ILE A 1 105 ? 1.596 8.574 -7.746 1.00 97.69 105 ILE A CA 1
ATOM 897 C C . ILE A 1 105 ? 2.418 7.434 -8.351 1.00 97.69 105 ILE A C 1
ATOM 899 O O . ILE A 1 105 ? 3.568 7.226 -7.964 1.00 97.69 105 ILE A O 1
ATOM 903 N N . TRP A 1 106 ? 1.839 6.712 -9.311 1.00 96.62 106 TRP A N 1
ATOM 904 C CA . TRP A 1 106 ? 2.493 5.607 -10.005 1.00 96.62 106 TRP A CA 1
ATOM 905 C C . TRP A 1 106 ? 3.785 6.045 -10.701 1.00 96.62 106 TRP A C 1
ATOM 907 O O . TRP A 1 106 ? 4.821 5.396 -10.547 1.00 96.62 106 TRP A O 1
ATOM 917 N N . VAL A 1 107 ? 3.737 7.163 -11.432 1.00 95.31 107 VAL A N 1
ATOM 918 C CA . VAL A 1 107 ? 4.892 7.723 -12.145 1.00 95.31 107 VAL A CA 1
ATOM 919 C C . VAL A 1 107 ? 5.964 8.195 -11.164 1.00 95.31 107 VAL A C 1
ATOM 921 O O . VAL A 1 107 ? 7.117 7.779 -11.275 1.00 95.31 107 VAL A O 1
ATOM 924 N N . GLU A 1 108 ? 5.605 9.009 -10.170 1.00 96.00 108 GLU A N 1
ATOM 925 C CA . GLU A 1 108 ? 6.574 9.601 -9.241 1.00 96.00 108 GLU A CA 1
ATOM 926 C C . GLU A 1 108 ? 7.262 8.555 -8.354 1.00 96.00 108 GLU A C 1
ATOM 928 O O . GLU A 1 108 ? 8.480 8.594 -8.180 1.00 96.00 108 GLU A O 1
ATOM 933 N N . LEU A 1 109 ? 6.529 7.565 -7.834 1.00 95.81 109 LEU A N 1
ATOM 934 C CA . LEU A 1 109 ? 7.149 6.464 -7.084 1.00 95.81 109 LEU A CA 1
ATOM 935 C C . LEU A 1 109 ? 7.973 5.538 -7.991 1.00 95.81 109 LEU A C 1
ATOM 937 O O . LEU A 1 109 ? 8.954 4.942 -7.543 1.00 95.81 109 LEU A O 1
ATOM 941 N N . GLY A 1 110 ? 7.607 5.434 -9.269 1.00 94.12 110 GLY A N 1
ATOM 942 C CA . GLY A 1 110 ? 8.353 4.693 -10.280 1.00 94.12 110 GLY A CA 1
ATOM 943 C C . GLY A 1 110 ? 9.744 5.274 -10.551 1.00 94.12 110 GLY A C 1
ATOM 944 O O . GLY A 1 110 ? 10.729 4.530 -10.638 1.00 94.12 110 GLY A O 1
ATOM 945 N N . LYS A 1 111 ? 9.849 6.612 -10.545 1.00 92.62 111 LYS A N 1
ATOM 946 C CA . LYS A 1 111 ? 11.109 7.356 -10.722 1.00 92.62 111 LYS A CA 1
ATOM 947 C C . LYS A 1 111 ? 12.194 6.971 -9.714 1.00 92.62 111 LYS A C 1
ATOM 949 O O . LYS A 1 111 ? 13.375 7.032 -10.033 1.00 92.62 111 LYS A O 1
ATOM 954 N N . VAL A 1 112 ? 11.811 6.489 -8.526 1.00 92.25 112 VAL A N 1
ATOM 955 C CA . VAL A 1 112 ? 12.755 6.018 -7.492 1.00 92.25 112 VAL A CA 1
ATOM 956 C C . VAL A 1 112 ? 13.596 4.832 -7.973 1.00 92.25 112 VAL A C 1
ATOM 958 O O . VAL A 1 112 ? 14.716 4.643 -7.504 1.00 92.25 112 VAL A O 1
ATOM 961 N N . LYS A 1 113 ? 13.076 4.016 -8.900 1.00 88.75 113 LYS A N 1
ATOM 962 C CA . LYS A 1 113 ? 13.792 2.857 -9.449 1.00 88.75 113 LYS A CA 1
ATOM 963 C C . LYS A 1 113 ? 14.339 3.084 -10.856 1.00 88.75 113 LYS A C 1
ATOM 965 O O . LYS A 1 113 ? 15.324 2.442 -11.221 1.00 88.75 113 LYS A O 1
ATOM 970 N N . SER A 1 114 ? 13.695 3.933 -11.646 1.00 82.19 114 SER A N 1
ATOM 971 C CA . SER A 1 114 ? 14.119 4.258 -13.005 1.00 82.19 114 SER A CA 1
ATOM 972 C C . SER A 1 114 ? 13.928 5.740 -13.267 1.00 82.19 114 SER A C 1
ATOM 974 O O . SER A 1 114 ? 12.794 6.196 -13.313 1.00 82.19 114 SER A O 1
ATOM 976 N N . GLU A 1 115 ? 15.019 6.465 -13.500 1.00 66.38 115 GLU A N 1
ATOM 977 C CA . GLU A 1 115 ? 15.001 7.916 -13.745 1.00 66.38 115 GLU A CA 1
ATOM 978 C C . GLU A 1 115 ? 14.224 8.317 -15.015 1.00 66.38 115 GLU A C 1
ATOM 980 O O . GLU A 1 115 ? 13.834 9.470 -15.165 1.00 66.38 115 GLU A O 1
ATOM 985 N N . SER A 1 116 ? 13.958 7.369 -15.921 1.00 67.38 116 SER A N 1
ATOM 986 C CA . SER A 1 116 ? 13.194 7.601 -17.148 1.00 67.38 116 SER A CA 1
ATOM 987 C C . SER A 1 116 ? 11.681 7.642 -16.909 1.00 67.38 116 SER A C 1
ATOM 989 O O . SER A 1 116 ? 11.136 6.753 -16.245 1.00 67.38 116 SER A O 1
ATOM 991 N N . GLU A 1 117 ? 10.991 8.562 -17.585 1.00 66.25 117 GLU A N 1
ATOM 992 C CA . GLU A 1 117 ? 9.527 8.610 -17.719 1.00 66.25 117 GLU A CA 1
ATOM 993 C C . GLU A 1 117 ? 9.007 7.472 -18.613 1.00 66.25 117 GLU A C 1
ATOM 995 O O . GLU A 1 117 ? 8.523 7.667 -19.722 1.00 66.25 117 GLU A O 1
ATOM 1000 N N . SER A 1 118 ? 9.163 6.234 -18.147 1.00 77.44 118 SER A N 1
ATOM 1001 C CA . SER A 1 118 ? 8.611 5.059 -18.811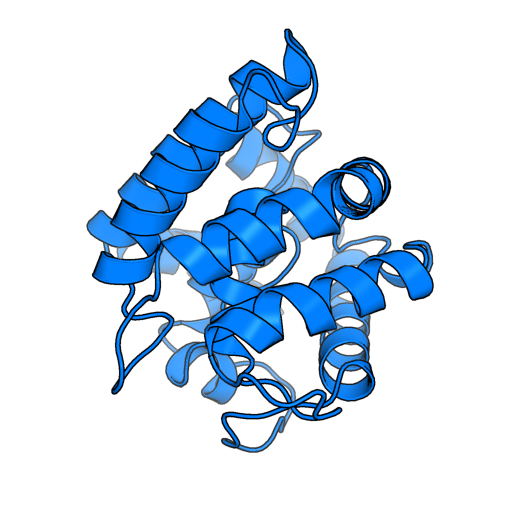 1.00 77.44 118 SER A CA 1
ATOM 1002 C C . SER A 1 118 ? 7.186 4.802 -18.329 1.00 77.44 118 SER A C 1
ATOM 1004 O O . SER A 1 118 ? 6.920 4.815 -17.127 1.00 77.44 118 SER A O 1
ATOM 1006 N N . ASP A 1 119 ? 6.291 4.431 -19.244 1.00 81.62 119 ASP A N 1
ATOM 1007 C CA . ASP A 1 119 ? 4.978 3.884 -18.874 1.00 81.62 119 ASP A CA 1
ATOM 1008 C C . ASP A 1 119 ? 5.093 2.578 -18.066 1.00 81.62 119 ASP A C 1
ATOM 1010 O O . ASP A 1 119 ? 4.164 2.190 -17.357 1.00 81.62 119 ASP A O 1
ATOM 1014 N N . TYR A 1 120 ? 6.239 1.891 -18.157 1.00 90.06 120 TYR A N 1
ATOM 1015 C CA . TYR A 1 120 ? 6.502 0.629 -17.478 1.00 90.06 120 TYR A CA 1
ATOM 1016 C C . TYR A 1 120 ? 7.335 0.829 -16.217 1.00 90.06 120 TYR A C 1
ATOM 1018 O O . TYR A 1 120 ? 8.558 0.995 -16.282 1.00 90.06 120 TYR A O 1
ATOM 1026 N N . GLN A 1 121 ? 6.698 0.671 -15.063 1.00 91.81 121 GLN A N 1
ATOM 1027 C CA . GLN A 1 121 ? 7.340 0.803 -13.759 1.00 91.81 121 GLN A CA 1
ATOM 1028 C C . GLN A 1 121 ? 7.588 -0.557 -13.125 1.00 91.81 121 GLN A C 1
ATOM 1030 O O . GLN A 1 121 ? 6.800 -1.486 -13.305 1.00 91.81 121 GLN A O 1
ATOM 1035 N N . TYR A 1 122 ? 8.680 -0.688 -12.370 1.00 93.06 122 TYR A N 1
ATOM 1036 C CA . TYR A 1 122 ? 8.890 -1.868 -11.534 1.00 93.06 122 TYR A CA 1
ATOM 1037 C C . TYR A 1 122 ? 7.796 -1.913 -10.464 1.00 93.06 122 TYR A C 1
ATOM 1039 O O . TYR A 1 122 ? 7.780 -1.094 -9.553 1.00 93.06 122 TYR A O 1
ATOM 1047 N N . VAL A 1 123 ? 6.876 -2.876 -10.548 1.00 93.50 123 VAL A N 1
ATOM 1048 C CA . VAL A 1 123 ? 5.666 -2.859 -9.706 1.00 93.50 123 VAL A CA 1
ATOM 1049 C C . VAL A 1 123 ? 6.008 -2.840 -8.215 1.00 93.50 123 VAL A C 1
ATOM 1051 O O . VAL A 1 123 ? 5.436 -2.063 -7.467 1.00 93.50 123 VAL A O 1
ATOM 1054 N N . ILE A 1 124 ? 7.016 -3.604 -7.785 1.00 94.19 124 ILE A N 1
ATOM 1055 C CA . ILE A 1 124 ? 7.422 -3.672 -6.372 1.00 94.19 124 ILE A CA 1
ATOM 1056 C C . ILE A 1 124 ? 7.921 -2.310 -5.861 1.00 94.19 124 ILE A C 1
ATOM 1058 O O . ILE A 1 124 ? 7.656 -1.960 -4.710 1.00 94.19 124 ILE A O 1
ATOM 1062 N N . SER A 1 125 ? 8.619 -1.531 -6.697 1.00 93.56 125 SER A N 1
ATOM 1063 C CA . SER A 1 125 ? 9.183 -0.241 -6.281 1.00 93.56 125 SER A CA 1
ATOM 1064 C C . SER A 1 125 ? 8.117 0.831 -6.076 1.00 93.56 125 SER A C 1
ATOM 1066 O O . SER A 1 125 ? 8.335 1.751 -5.293 1.00 93.56 125 SER A O 1
ATOM 1068 N N . VAL A 1 126 ? 6.971 0.694 -6.748 1.00 96.12 126 VAL A N 1
ATOM 1069 C CA . VAL A 1 126 ? 5.795 1.556 -6.572 1.00 96.12 126 VAL A CA 1
ATOM 1070 C C . VAL A 1 126 ? 4.893 1.021 -5.461 1.00 96.12 126 VAL A C 1
ATOM 1072 O O . VAL A 1 126 ? 4.492 1.745 -4.553 1.00 96.12 126 VAL A O 1
ATOM 1075 N N . CYS A 1 127 ? 4.584 -0.270 -5.500 1.00 97.31 127 CYS A N 1
ATOM 1076 C CA . CYS A 1 127 ? 3.539 -0.851 -4.679 1.00 97.31 127 CYS A CA 1
ATOM 1077 C C . CYS A 1 127 ? 3.952 -1.089 -3.225 1.00 97.31 127 CYS A C 1
ATOM 1079 O O . CYS A 1 127 ? 3.098 -0.980 -2.358 1.00 97.31 127 CYS A O 1
ATOM 1081 N N . LYS A 1 128 ? 5.227 -1.351 -2.902 1.00 97.44 128 LYS A N 1
ATOM 1082 C CA . LYS A 1 128 ? 5.664 -1.445 -1.493 1.00 97.44 128 LYS A CA 1
ATOM 1083 C C . LYS A 1 128 ? 5.522 -0.131 -0.716 1.00 97.44 128 LYS A C 1
ATOM 1085 O O . LYS A 1 128 ? 4.886 -0.163 0.339 1.00 97.44 128 LYS A O 1
ATOM 1090 N N . PRO A 1 129 ? 6.064 1.015 -1.181 1.00 98.12 129 PRO A N 1
ATOM 1091 C CA . PRO A 1 129 ? 5.837 2.281 -0.486 1.00 98.12 129 PRO A CA 1
ATOM 1092 C C . PRO A 1 129 ? 4.351 2.639 -0.457 1.00 98.12 129 PRO A C 1
ATOM 1094 O O . PRO A 1 129 ? 3.850 3.051 0.585 1.00 98.12 129 PRO A O 1
ATOM 1097 N N . LEU A 1 130 ? 3.625 2.425 -1.558 1.00 98.19 130 LEU A N 1
ATOM 1098 C CA . LEU A 1 130 ? 2.198 2.729 -1.606 1.00 98.19 130 LEU A CA 1
ATOM 1099 C C . LEU A 1 130 ? 1.360 1.801 -0.712 1.00 98.19 130 LEU A C 1
ATOM 1101 O O . LEU A 1 130 ? 0.383 2.254 -0.138 1.00 98.19 130 LEU A O 1
ATOM 1105 N N . MET A 1 131 ? 1.743 0.538 -0.514 1.00 98.31 131 MET A N 1
ATOM 1106 C CA . MET A 1 131 ? 1.096 -0.354 0.454 1.00 98.31 131 MET A CA 1
ATOM 1107 C C . MET A 1 131 ? 1.307 0.145 1.886 1.00 98.31 131 MET A C 1
ATOM 1109 O O . MET A 1 131 ? 0.364 0.132 2.664 1.00 98.31 131 MET A O 1
ATOM 1113 N N . LEU A 1 132 ? 2.510 0.613 2.236 1.00 98.31 132 LEU A N 1
ATOM 1114 C CA . LEU A 1 132 ? 2.779 1.181 3.563 1.00 98.31 132 LEU A CA 1
ATOM 1115 C C . LEU A 1 132 ? 1.976 2.464 3.809 1.00 98.31 132 LEU A C 1
ATOM 1117 O O . LEU A 1 132 ? 1.410 2.629 4.883 1.00 98.31 132 LEU A O 1
ATOM 1121 N N . MET A 1 133 ? 1.921 3.356 2.817 1.00 98.31 133 MET A N 1
ATOM 1122 C CA . MET A 1 133 ? 1.221 4.637 2.937 1.00 98.31 133 MET A CA 1
ATOM 1123 C C . MET A 1 133 ? -0.292 4.488 2.808 1.00 98.31 133 MET A C 1
ATOM 1125 O O . MET A 1 133 ? -1.017 4.975 3.649 1.00 98.31 133 MET A O 1
ATOM 1129 N N . TRP A 1 134 ? -0.797 3.814 1.780 1.00 98.19 134 TRP A N 1
ATOM 1130 C CA . TRP A 1 134 ? -2.227 3.782 1.460 1.00 98.19 134 TRP A CA 1
ATOM 1131 C C . TRP A 1 134 ? -2.928 2.492 1.903 1.00 98.19 134 TRP A C 1
ATOM 1133 O O . TRP A 1 134 ? -4.124 2.495 2.177 1.00 98.19 134 TRP A O 1
ATOM 1143 N N . GLY A 1 135 ? -2.212 1.369 1.986 1.00 98.00 135 GLY A N 1
ATOM 1144 C CA . GLY A 1 135 ? -2.770 0.093 2.449 1.00 98.00 135 GLY A CA 1
ATOM 1145 C C . GLY A 1 135 ? -3.722 -0.605 1.474 1.00 98.00 135 GLY A C 1
ATOM 1146 O O . GLY A 1 135 ? -4.129 -1.726 1.758 1.00 98.00 135 GLY A O 1
ATOM 1147 N N . GLN A 1 136 ? -4.061 -0.003 0.328 1.00 98.12 136 GLN A N 1
ATOM 1148 C CA . GLN A 1 136 ? -5.056 -0.541 -0.619 1.00 98.12 136 GLN A CA 1
ATOM 1149 C C . GLN A 1 136 ? -4.454 -1.309 -1.805 1.00 98.12 136 GLN A C 1
ATOM 1151 O O . GLN A 1 136 ? -5.180 -1.921 -2.578 1.00 98.12 136 GLN A O 1
ATOM 1156 N N . THR A 1 137 ? -3.127 -1.327 -1.943 1.00 97.38 137 THR A N 1
ATOM 1157 C CA . THR A 1 137 ? -2.417 -2.142 -2.942 1.00 97.38 137 THR A CA 1
ATOM 1158 C C . THR A 1 137 ? -1.609 -3.240 -2.259 1.00 97.38 137 THR A C 1
ATOM 1160 O O . THR A 1 137 ? -1.086 -3.030 -1.168 1.00 97.38 137 THR A O 1
ATOM 1163 N N . LEU A 1 138 ? -1.474 -4.396 -2.912 1.00 95.75 138 LEU A N 1
ATOM 1164 C CA . LEU A 1 138 ? -0.526 -5.443 -2.513 1.00 95.75 138 LEU A CA 1
ATOM 1165 C C . LEU A 1 138 ? 0.907 -4.980 -2.816 1.00 95.75 138 LEU A C 1
ATOM 1167 O O . LEU A 1 138 ? 1.083 -4.097 -3.653 1.00 95.75 138 LEU A O 1
ATOM 1171 N N . ALA A 1 139 ? 1.934 -5.607 -2.231 1.00 94.75 139 ALA A N 1
ATOM 1172 C CA . ALA A 1 139 ? 3.333 -5.325 -2.578 1.00 94.75 139 ALA A CA 1
ATOM 1173 C C . ALA A 1 139 ? 3.739 -5.907 -3.942 1.00 94.75 139 ALA A C 1
ATOM 1175 O O . ALA A 1 139 ? 4.702 -5.439 -4.555 1.00 94.75 139 ALA A O 1
ATOM 1176 N N . PHE A 1 140 ? 3.019 -6.938 -4.401 1.00 93.75 140 PHE A N 1
ATOM 1177 C CA . PHE A 1 140 ? 3.277 -7.670 -5.646 1.00 93.75 140 PHE A CA 1
ATOM 1178 C C . PHE A 1 140 ? 4.705 -8.227 -5.752 1.00 93.75 140 PHE A C 1
ATOM 1180 O O . PHE A 1 140 ? 5.319 -8.233 -6.827 1.00 93.75 140 PHE A O 1
ATOM 1187 N N . ASP A 1 141 ? 5.229 -8.747 -4.639 1.00 90.50 141 ASP A N 1
ATOM 1188 C CA . ASP A 1 141 ? 6.435 -9.571 -4.656 1.00 90.50 141 ASP A CA 1
ATOM 1189 C C . ASP A 1 141 ? 6.255 -10.802 -5.558 1.00 90.50 141 ASP A C 1
ATOM 1191 O O . ASP A 1 141 ? 5.140 -11.236 -5.856 1.00 90.50 141 ASP A O 1
ATOM 1195 N N . SER A 1 142 ? 7.366 -11.399 -6.000 1.00 89.44 142 SER A N 1
ATOM 1196 C CA . SER A 1 142 ? 7.333 -12.521 -6.948 1.00 89.44 142 SER A CA 1
ATOM 1197 C C . SER A 1 142 ? 6.473 -13.693 -6.470 1.00 89.44 142 SER A C 1
ATOM 1199 O O . SER A 1 142 ? 5.794 -14.297 -7.293 1.00 89.44 142 SER A O 1
ATOM 1201 N N . LYS A 1 143 ? 6.469 -13.993 -5.163 1.00 89.75 143 LYS A N 1
ATOM 1202 C CA . LYS A 1 143 ? 5.611 -15.031 -4.580 1.00 89.75 143 LYS A CA 1
ATOM 1203 C C . LYS A 1 143 ? 4.133 -14.654 -4.657 1.00 89.75 143 LYS A C 1
ATOM 1205 O O . LYS A 1 143 ? 3.353 -15.416 -5.207 1.00 89.75 143 LYS A O 1
ATOM 1210 N N . VAL A 1 144 ? 3.776 -13.449 -4.210 1.00 91.75 144 VAL A N 1
ATOM 1211 C CA . VAL A 1 144 ? 2.402 -12.926 -4.290 1.00 91.75 144 VAL A CA 1
ATOM 1212 C C . VAL A 1 144 ? 1.898 -12.993 -5.731 1.00 91.75 144 VAL A C 1
ATOM 1214 O O . VAL A 1 144 ? 0.876 -13.615 -5.992 1.00 91.75 144 VAL A O 1
ATOM 1217 N N . ARG A 1 145 ? 2.662 -12.468 -6.699 1.00 90.62 145 ARG A N 1
ATOM 1218 C CA . ARG A 1 145 ? 2.283 -12.489 -8.124 1.00 90.62 145 ARG A CA 1
ATOM 1219 C C . ARG A 1 145 ? 2.062 -13.888 -8.698 1.00 90.62 145 ARG A C 1
ATOM 1221 O O . ARG A 1 145 ? 1.267 -14.022 -9.615 1.00 90.62 145 ARG A O 1
ATOM 1228 N N . LYS A 1 146 ? 2.764 -14.910 -8.198 1.00 88.06 146 LYS A N 1
ATOM 1229 C CA . LYS A 1 146 ? 2.575 -16.302 -8.640 1.00 88.06 146 LYS A CA 1
ATOM 1230 C C . LYS A 1 146 ? 1.276 -16.921 -8.122 1.00 88.06 146 LYS A C 1
ATOM 1232 O O . LYS A 1 146 ? 0.785 -17.859 -8.732 1.00 88.06 146 LYS A O 1
ATOM 1237 N N . ASN A 1 147 ? 0.755 -16.411 -7.010 1.00 88.94 147 ASN A N 1
ATOM 1238 C CA . ASN A 1 147 ? -0.358 -17.016 -6.284 1.00 88.94 147 ASN A CA 1
ATOM 1239 C C . ASN A 1 147 ? -1.668 -16.235 -6.423 1.00 88.94 147 ASN A C 1
ATOM 1241 O O . ASN A 1 147 ? -2.715 -16.722 -5.995 1.00 88.94 147 ASN A O 1
ATOM 1245 N N . ILE A 1 148 ? -1.633 -15.024 -6.986 1.00 87.88 148 ILE A N 1
ATOM 1246 C CA . ILE A 1 148 ? -2.860 -14.298 -7.305 1.00 87.88 148 ILE A CA 1
ATOM 1247 C C . ILE A 1 148 ? -3.597 -15.001 -8.458 1.00 87.88 148 ILE A C 1
ATOM 1249 O O . ILE A 1 148 ? -2.963 -15.509 -9.380 1.00 87.88 148 ILE A O 1
ATOM 1253 N N . PRO A 1 149 ? -4.939 -15.004 -8.454 1.00 74.81 149 PRO A N 1
ATOM 1254 C CA . PRO A 1 149 ? -5.764 -15.747 -9.414 1.00 74.81 149 PRO A CA 1
ATOM 1255 C C . PRO A 1 149 ? -5.759 -15.181 -10.847 1.00 74.81 149 PRO A C 1
ATOM 1257 O O . PRO A 1 149 ? -6.589 -15.582 -11.658 1.00 74.81 149 PRO A O 1
ATOM 1260 N N . HIS A 1 150 ? -4.861 -14.246 -11.163 1.00 69.88 150 HIS A N 1
ATOM 1261 C CA . HIS A 1 150 ? -4.715 -13.662 -12.492 1.00 69.88 150 HIS A CA 1
ATOM 1262 C C . HIS A 1 150 ? -3.335 -14.015 -13.042 1.00 69.88 150 HIS A C 1
ATOM 1264 O O . HIS A 1 150 ? -2.347 -13.809 -12.333 1.00 69.88 150 HIS A O 1
ATOM 1270 N N . PRO A 1 151 ? -3.224 -14.475 -14.301 1.00 56.16 151 PRO A N 1
ATOM 1271 C CA . PRO A 1 151 ? -1.948 -14.685 -14.970 1.00 56.16 151 PRO A CA 1
ATOM 1272 C C . PRO A 1 151 ? -1.341 -13.330 -15.348 1.00 56.16 151 PRO A C 1
ATOM 1274 O O . PRO A 1 151 ? -1.126 -13.002 -16.514 1.00 56.16 151 PRO A O 1
ATOM 1277 N N . VAL A 1 152 ? -1.049 -12.503 -14.348 1.00 58.56 152 VAL A N 1
ATOM 1278 C CA . VAL A 1 152 ? -0.179 -11.362 -14.548 1.00 58.56 152 VAL A CA 1
ATOM 1279 C C . VAL A 1 152 ? 1.198 -11.968 -14.681 1.00 58.56 152 VAL A C 1
ATOM 1281 O O . VAL A 1 152 ? 1.773 -12.463 -13.713 1.00 58.56 152 VAL A O 1
ATOM 1284 N N . THR A 1 153 ? 1.667 -12.017 -15.926 1.00 58.38 153 THR A N 1
ATOM 1285 C CA . THR A 1 153 ? 2.984 -12.525 -16.310 1.00 58.38 153 THR A CA 1
ATOM 1286 C C . THR A 1 153 ? 4.023 -12.231 -15.225 1.00 58.38 153 THR A C 1
ATOM 1288 O O . THR A 1 153 ? 4.030 -11.135 -14.662 1.00 58.38 153 THR A O 1
ATOM 1291 N N . ALA A 1 154 ? 4.947 -13.163 -14.968 1.00 61.47 154 ALA A N 1
ATOM 1292 C CA . ALA A 1 154 ? 6.029 -13.030 -13.979 1.00 61.47 154 ALA A CA 1
ATOM 1293 C C . ALA A 1 154 ? 6.939 -11.787 -14.162 1.00 61.47 154 ALA A C 1
ATOM 1295 O O . ALA A 1 154 ? 7.904 -11.599 -13.414 1.00 61.47 154 ALA A O 1
ATOM 1296 N N . LYS A 1 155 ? 6.636 -10.932 -15.148 1.00 81.62 155 LYS A N 1
ATOM 1297 C CA . LYS A 1 155 ? 7.261 -9.648 -15.419 1.00 81.62 155 LYS A CA 1
ATOM 1298 C C . LYS A 1 155 ? 7.239 -8.769 -14.175 1.00 81.62 155 LYS A C 1
ATOM 1300 O O . LYS A 1 155 ? 6.236 -8.607 -13.485 1.00 81.62 155 LYS A O 1
ATOM 1305 N N . SER A 1 156 ? 8.393 -8.169 -13.924 1.00 87.19 156 SER A N 1
ATOM 1306 C CA . SER A 1 156 ? 8.620 -7.244 -12.822 1.00 87.19 156 SER A CA 1
ATOM 1307 C C . SER A 1 156 ? 8.142 -5.824 -13.114 1.00 87.19 156 SER A C 1
ATOM 1309 O O . SER A 1 156 ? 8.021 -5.046 -12.170 1.00 87.19 156 SER A O 1
ATOM 1311 N N . ARG A 1 157 ? 7.880 -5.493 -14.388 1.00 91.56 157 ARG A N 1
ATOM 1312 C CA . ARG A 1 157 ? 7.488 -4.156 -14.842 1.00 91.56 157 ARG A CA 1
ATOM 1313 C C . ARG A 1 157 ? 6.100 -4.153 -15.460 1.00 91.56 157 ARG A C 1
ATOM 1315 O O . ARG A 1 157 ? 5.859 -4.931 -16.383 1.00 91.56 157 ARG A O 1
ATOM 1322 N N . TRP A 1 158 ? 5.233 -3.264 -14.993 1.00 93.00 158 TRP A N 1
ATOM 1323 C CA . TRP A 1 158 ? 3.840 -3.148 -15.428 1.00 93.00 158 TRP A CA 1
ATOM 1324 C C . TRP A 1 158 ? 3.524 -1.730 -15.893 1.00 93.00 158 TRP A C 1
ATOM 1326 O O . TRP A 1 158 ? 4.171 -0.773 -15.465 1.00 93.00 158 TRP A O 1
ATOM 1336 N N . LYS A 1 159 ? 2.510 -1.615 -16.753 1.00 94.12 159 LYS A N 1
ATOM 1337 C CA . LYS A 1 159 ? 1.840 -0.342 -17.020 1.00 94.12 159 LYS A CA 1
ATOM 1338 C C . LYS A 1 159 ? 0.893 0.001 -15.874 1.00 94.12 159 LYS A C 1
ATOM 1340 O O . LYS A 1 159 ? 0.405 -0.901 -15.187 1.00 94.12 159 LYS A O 1
ATOM 1345 N N . PHE A 1 160 ? 0.583 1.286 -15.729 1.00 95.06 160 PHE A N 1
ATOM 1346 C CA . PHE A 1 160 ? -0.449 1.763 -14.806 1.00 95.06 160 PHE A CA 1
ATOM 1347 C C . PHE A 1 160 ? -1.788 1.039 -15.032 1.00 95.06 160 PHE A C 1
ATOM 1349 O O . PHE A 1 160 ? -2.419 0.578 -14.086 1.00 95.06 160 PHE A O 1
ATOM 1356 N N . GLU A 1 161 ? -2.175 0.853 -16.295 1.00 94.75 161 GLU A N 1
ATOM 1357 C CA . GLU A 1 161 ? -3.423 0.205 -16.706 1.00 94.75 161 GLU A CA 1
ATOM 1358 C C . GLU A 1 161 ? -3.467 -1.274 -16.299 1.00 94.75 161 GLU A C 1
ATOM 1360 O O . GLU A 1 161 ? -4.519 -1.790 -15.932 1.00 94.75 161 GLU A O 1
ATOM 1365 N N . THR A 1 162 ? -2.318 -1.954 -16.305 1.00 93.50 162 THR A N 1
ATOM 1366 C CA . THR A 1 162 ? -2.223 -3.334 -15.816 1.00 93.50 162 THR A CA 1
ATOM 1367 C C . THR A 1 162 ? -2.438 -3.386 -14.308 1.00 93.50 162 THR A C 1
ATOM 1369 O O . THR A 1 162 ? -3.219 -4.203 -13.832 1.00 93.50 162 THR A O 1
ATOM 1372 N N . TRP A 1 163 ? -1.771 -2.509 -13.551 1.00 94.88 163 TRP A N 1
ATOM 1373 C CA . TRP A 1 163 ? -1.917 -2.459 -12.096 1.00 94.88 163 TRP A CA 1
ATOM 1374 C C . TRP A 1 163 ? -3.351 -2.135 -11.671 1.00 94.88 163 TRP A C 1
ATOM 1376 O O . TRP A 1 163 ? -3.902 -2.840 -10.828 1.00 94.88 163 TRP A O 1
ATOM 1386 N N . ILE A 1 164 ? -3.975 -1.123 -12.282 1.00 95.50 164 ILE A N 1
ATOM 1387 C CA . ILE A 1 164 ? -5.336 -0.721 -11.915 1.00 95.50 164 ILE A CA 1
ATOM 1388 C C . ILE A 1 164 ? -6.360 -1.813 -12.246 1.00 95.50 164 ILE A C 1
ATOM 1390 O O . ILE A 1 164 ? -7.200 -2.100 -11.405 1.00 95.50 164 ILE A O 1
ATOM 1394 N N . SER A 1 165 ? -6.230 -2.495 -13.393 1.00 94.25 165 SER A N 1
ATOM 1395 C CA . SER A 1 165 ? -7.102 -3.622 -13.760 1.00 94.25 165 SER A CA 1
ATOM 1396 C C . SER A 1 165 ? -7.053 -4.745 -12.722 1.00 94.25 165 SER A C 1
ATOM 1398 O O . SER A 1 165 ? -8.086 -5.295 -12.358 1.00 94.25 165 SER A O 1
ATOM 1400 N N . ILE A 1 166 ? -5.872 -5.043 -12.176 1.00 94.12 166 ILE A N 1
ATOM 1401 C CA . ILE A 1 166 ? -5.724 -6.063 -11.129 1.00 94.12 166 ILE A CA 1
ATOM 1402 C C . ILE A 1 166 ? -6.397 -5.620 -9.825 1.00 94.12 166 ILE A C 1
ATOM 1404 O O . ILE A 1 166 ? -7.017 -6.436 -9.144 1.00 94.12 166 ILE A O 1
ATOM 1408 N N . LEU A 1 167 ? -6.276 -4.342 -9.448 1.00 95.75 167 LEU A N 1
ATOM 1409 C CA . LEU A 1 167 ? -6.964 -3.826 -8.262 1.00 95.75 167 LEU A CA 1
ATOM 1410 C C . LEU A 1 167 ? -8.489 -3.836 -8.439 1.00 95.75 167 LEU A C 1
ATOM 1412 O O . LEU A 1 167 ? -9.192 -4.156 -7.484 1.00 95.75 167 LEU A O 1
ATOM 1416 N N . GLN A 1 168 ? -8.992 -3.553 -9.643 1.00 95.75 168 GLN A N 1
ATOM 1417 C CA . GLN A 1 168 ? -10.416 -3.658 -9.991 1.00 95.75 168 GLN A CA 1
ATOM 1418 C C . GLN A 1 168 ? -10.927 -5.093 -9.833 1.00 95.75 168 GLN A C 1
ATOM 1420 O O . GLN A 1 168 ? -11.958 -5.315 -9.198 1.00 95.75 168 GLN A O 1
ATOM 1425 N N . ASP A 1 169 ? -10.160 -6.086 -10.286 1.00 93.56 169 ASP A N 1
ATOM 1426 C CA . ASP A 1 169 ? -10.517 -7.492 -10.094 1.00 93.56 169 ASP A CA 1
ATOM 1427 C C . ASP A 1 169 ? -10.558 -7.889 -8.607 1.00 93.56 169 ASP A C 1
ATOM 1429 O O . ASP A 1 169 ? -11.451 -8.625 -8.173 1.00 93.56 169 ASP A O 1
ATOM 1433 N N . PHE A 1 170 ? -9.610 -7.399 -7.797 1.00 94.69 170 PHE A N 1
ATOM 1434 C CA . PHE A 1 170 ? -9.641 -7.608 -6.346 1.00 94.69 170 PHE A CA 1
ATOM 1435 C C . PHE A 1 170 ? -10.834 -6.922 -5.686 1.00 94.69 170 PHE A C 1
ATOM 1437 O O . PHE A 1 170 ? -11.489 -7.544 -4.850 1.00 94.69 170 PHE A O 1
ATOM 1444 N N . SER A 1 171 ? -11.128 -5.680 -6.072 1.00 95.75 171 SER A N 1
ATOM 1445 C CA . SER A 1 171 ? -12.297 -4.929 -5.613 1.00 95.75 171 SER A CA 1
ATOM 1446 C C . SER A 1 171 ? -13.581 -5.717 -5.862 1.00 95.75 171 SER A C 1
ATOM 1448 O O . SER A 1 171 ? -14.330 -6.005 -4.927 1.00 95.75 171 SER A O 1
ATOM 1450 N N . HIS A 1 172 ? -13.781 -6.171 -7.103 1.00 94.69 172 HIS A N 1
ATOM 1451 C CA . HIS A 1 172 ? -14.940 -6.961 -7.504 1.00 94.69 172 HIS A CA 1
ATOM 1452 C C . HIS A 1 172 ? -15.083 -8.233 -6.657 1.00 94.69 172 HIS A C 1
ATOM 1454 O O . HIS A 1 172 ? -16.142 -8.487 -6.084 1.00 94.69 172 HIS A O 1
ATOM 1460 N N . LYS A 1 173 ? -13.993 -8.994 -6.493 1.00 92.69 173 LYS A N 1
ATOM 1461 C CA . LYS A 1 173 ? -13.987 -10.235 -5.703 1.00 92.69 173 LYS A CA 1
ATOM 1462 C C . LYS A 1 173 ? -14.238 -10.005 -4.213 1.00 92.69 173 LYS A C 1
ATOM 1464 O O . LYS A 1 173 ? -14.902 -10.826 -3.586 1.00 92.69 173 LYS A O 1
ATOM 1469 N N . ILE A 1 174 ? -13.710 -8.931 -3.627 1.00 93.56 174 ILE A N 1
ATOM 1470 C CA . ILE A 1 174 ? -13.961 -8.597 -2.217 1.00 93.56 174 ILE A CA 1
ATOM 1471 C C . ILE A 1 174 ? -15.425 -8.206 -2.025 1.00 93.56 174 ILE A C 1
ATOM 1473 O O . ILE A 1 174 ? -16.072 -8.703 -1.110 1.00 93.56 174 ILE A O 1
ATOM 1477 N N . ASN A 1 175 ? -15.964 -7.359 -2.902 1.00 95.25 175 ASN A N 1
ATOM 1478 C CA . ASN A 1 175 ? -17.337 -6.872 -2.783 1.00 95.25 175 ASN A CA 1
ATOM 1479 C C . ASN A 1 175 ? -18.393 -7.965 -2.993 1.00 95.25 175 ASN A C 1
ATOM 1481 O O . ASN A 1 175 ? -19.496 -7.841 -2.473 1.00 95.25 175 ASN A O 1
ATOM 1485 N N . GLN A 1 176 ? -18.053 -9.057 -3.679 1.00 94.88 176 GLN A N 1
ATOM 1486 C CA . GLN A 1 176 ? -18.901 -10.250 -3.769 1.00 94.88 176 GLN A CA 1
ATOM 1487 C C . GLN A 1 176 ? -18.986 -11.059 -2.466 1.00 94.88 176 GLN A C 1
ATOM 1489 O O . GLN A 1 176 ? -19.822 -11.951 -2.375 1.00 94.88 176 GLN A O 1
ATOM 1494 N N . ASN A 1 177 ? -18.139 -10.779 -1.468 1.00 93.12 177 ASN A N 1
ATOM 1495 C CA . ASN A 1 177 ? -18.043 -11.560 -0.233 1.00 93.12 177 ASN A CA 1
ATOM 1496 C C . ASN A 1 177 ? -18.147 -10.652 1.010 1.00 93.12 177 ASN A C 1
ATOM 1498 O O . ASN A 1 177 ? -17.120 -10.326 1.614 1.00 93.12 177 ASN A O 1
ATOM 1502 N N . PRO A 1 178 ? -19.366 -10.248 1.422 1.00 92.88 178 PRO A N 1
ATOM 1503 C CA . PRO A 1 178 ? -19.581 -9.383 2.587 1.00 92.88 178 PRO A CA 1
ATOM 1504 C C . PRO A 1 178 ? -18.933 -9.904 3.876 1.00 92.88 178 PRO A C 1
ATOM 1506 O O . PRO A 1 178 ? -18.306 -9.136 4.600 1.00 92.88 178 PRO A O 1
ATOM 1509 N N . GLU A 1 179 ? -18.974 -11.218 4.108 1.00 94.81 179 GLU A N 1
ATOM 1510 C CA . GLU A 1 179 ? -18.357 -11.852 5.282 1.00 94.81 179 GLU A CA 1
ATOM 1511 C C . GLU A 1 179 ? -16.847 -11.584 5.377 1.00 94.81 179 GLU A C 1
ATOM 1513 O O . GLU A 1 179 ? -16.303 -11.403 6.464 1.00 94.81 179 GLU A O 1
ATOM 1518 N N . ILE A 1 180 ? -16.157 -11.503 4.234 1.00 94.62 180 ILE A N 1
ATOM 1519 C CA . ILE A 1 180 ? -14.720 -11.206 4.184 1.00 94.62 180 ILE A CA 1
ATOM 1520 C C . ILE A 1 180 ? -14.446 -9.738 4.496 1.00 94.62 180 ILE A C 1
ATOM 1522 O O . ILE A 1 180 ? -13.426 -9.416 5.109 1.00 94.62 180 ILE A O 1
ATOM 1526 N N . ILE A 1 181 ? -15.352 -8.843 4.107 1.00 96.00 181 ILE A N 1
ATOM 1527 C CA . ILE A 1 181 ? -15.264 -7.426 4.463 1.00 96.00 181 ILE A CA 1
ATOM 1528 C C . ILE A 1 181 ? -15.388 -7.273 5.978 1.00 96.00 181 ILE A C 1
ATOM 1530 O O . ILE A 1 181 ? -14.548 -6.609 6.588 1.00 96.00 181 ILE A O 1
ATOM 1534 N N . ASP A 1 182 ? -16.384 -7.912 6.587 1.00 96.88 182 ASP A N 1
ATOM 1535 C CA . ASP A 1 182 ? -16.603 -7.845 8.032 1.00 96.88 182 ASP A CA 1
ATOM 1536 C C . ASP A 1 182 ? -15.453 -8.489 8.803 1.00 96.88 182 ASP A C 1
ATOM 1538 O O . ASP A 1 182 ? -14.939 -7.901 9.757 1.00 96.88 182 ASP A O 1
ATOM 1542 N N . PHE A 1 183 ? -14.954 -9.630 8.324 1.00 97.19 183 PHE A N 1
ATOM 1543 C CA . PHE A 1 183 ? -13.756 -10.264 8.859 1.00 97.19 183 PHE A CA 1
ATOM 1544 C C . PHE A 1 183 ? -12.542 -9.320 8.841 1.00 97.19 183 PHE A C 1
ATOM 1546 O O . PHE A 1 183 ? -11.877 -9.146 9.863 1.00 97.19 183 PHE A O 1
ATOM 1553 N N . PHE A 1 184 ? -12.254 -8.661 7.715 1.00 97.56 184 PHE A N 1
ATOM 1554 C CA . PHE A 1 184 ? -11.120 -7.737 7.621 1.00 97.56 184 PHE A CA 1
ATOM 1555 C C . PHE A 1 184 ? -11.306 -6.459 8.437 1.00 97.56 184 PHE A C 1
ATOM 1557 O O . PHE A 1 184 ? -10.337 -5.970 9.020 1.00 97.56 184 PHE A O 1
ATOM 1564 N N . LYS A 1 185 ? -12.527 -5.928 8.531 1.00 98.06 185 LYS A N 1
ATOM 1565 C CA . LYS A 1 185 ? -12.842 -4.814 9.435 1.00 98.06 185 LYS A CA 1
ATOM 1566 C C . LYS A 1 185 ? -12.578 -5.189 10.885 1.00 98.06 185 LYS A C 1
ATOM 1568 O O . LYS A 1 185 ? -11.928 -4.431 11.602 1.00 98.06 185 LYS A O 1
ATOM 1573 N N . GLU A 1 186 ? -13.025 -6.368 11.300 1.00 97.69 186 GLU A N 1
ATOM 1574 C CA . GLU A 1 186 ? -12.809 -6.878 12.648 1.00 97.69 186 GLU A CA 1
ATOM 1575 C C . GLU A 1 186 ? -11.321 -7.123 12.930 1.00 97.69 186 GLU A C 1
ATOM 1577 O O . GLU A 1 186 ? -10.809 -6.741 13.985 1.00 97.69 186 GLU A O 1
ATOM 1582 N N . TRP A 1 187 ? -10.589 -7.680 11.964 1.00 96.56 187 TRP A N 1
ATOM 1583 C CA . TRP A 1 187 ? -9.142 -7.863 12.073 1.00 96.56 187 TRP A CA 1
ATOM 1584 C C . TRP A 1 187 ? -8.404 -6.527 12.200 1.00 96.56 187 TRP A C 1
ATOM 1586 O O . TRP A 1 187 ? -7.532 -6.365 13.056 1.00 96.56 187 TRP A O 1
ATOM 1596 N N . SER A 1 188 ? -8.789 -5.543 11.384 1.00 97.69 188 SER A N 1
ATOM 1597 C CA . SER A 1 188 ? -8.257 -4.182 11.445 1.00 97.69 188 SER A CA 1
ATOM 1598 C C . SER A 1 188 ? -8.548 -3.531 12.795 1.00 97.69 188 SER A C 1
ATOM 1600 O O . SER A 1 188 ? -7.647 -2.958 13.405 1.00 97.69 188 SER A O 1
ATOM 1602 N N . ARG A 1 189 ? -9.763 -3.691 13.327 1.00 97.75 189 ARG A N 1
ATOM 1603 C CA . ARG A 1 189 ? -10.139 -3.186 14.650 1.00 97.75 189 ARG A CA 1
ATOM 1604 C C . ARG A 1 189 ? -9.267 -3.795 15.746 1.00 97.75 189 ARG A C 1
ATOM 1606 O O . ARG A 1 189 ? -8.716 -3.055 16.554 1.00 97.75 189 ARG A O 1
ATOM 1613 N N . LYS A 1 190 ? -9.071 -5.118 15.737 1.00 96.19 190 LYS A N 1
ATOM 1614 C CA . LYS A 1 190 ? -8.217 -5.826 16.707 1.00 96.19 190 LYS A CA 1
ATOM 1615 C C . LYS A 1 190 ? -6.749 -5.392 16.643 1.00 96.19 190 LYS A C 1
ATOM 1617 O O . LYS A 1 190 ? -6.115 -5.243 17.682 1.00 96.19 190 LYS A O 1
ATOM 1622 N N . ARG A 1 191 ? -6.191 -5.211 15.442 1.00 95.19 191 ARG A N 1
ATOM 1623 C CA . ARG A 1 191 ? -4.750 -4.942 15.249 1.00 95.19 191 ARG A CA 1
ATOM 1624 C C . ARG A 1 191 ? -4.386 -3.457 15.299 1.00 95.19 191 ARG A C 1
ATOM 1626 O O . ARG A 1 191 ? -3.315 -3.097 15.796 1.00 95.19 191 ARG A O 1
ATOM 1633 N N . PHE A 1 192 ? -5.266 -2.604 14.786 1.00 96.38 192 PHE A N 1
ATOM 1634 C CA . PHE A 1 192 ? -5.010 -1.183 14.543 1.00 96.38 192 PHE A CA 1
ATOM 1635 C C . PHE A 1 192 ? -5.974 -0.244 15.268 1.00 96.38 192 PHE A C 1
ATOM 1637 O O . PHE A 1 192 ? -5.767 0.964 15.224 1.00 96.38 192 PHE A O 1
ATOM 1644 N N . GLY A 1 193 ? -7.006 -0.766 15.936 1.00 96.19 193 GLY A N 1
ATOM 1645 C CA . GLY A 1 193 ? -7.969 0.045 16.683 1.00 96.19 193 GLY A CA 1
ATOM 1646 C C . GLY A 1 193 ? -9.017 0.751 15.819 1.00 96.19 193 GLY A C 1
ATOM 1647 O O . GLY A 1 193 ? -9.737 1.598 16.331 1.00 96.19 193 GLY A O 1
ATOM 1648 N N . THR A 1 194 ? -9.128 0.424 14.526 1.00 95.38 194 THR A N 1
ATOM 1649 C CA . THR A 1 194 ? -10.100 1.043 13.606 1.00 95.38 194 THR A CA 1
ATOM 1650 C C . THR A 1 194 ? -10.643 0.044 12.584 1.00 95.38 194 THR A C 1
ATOM 1652 O O . THR A 1 194 ? -9.917 -0.830 12.104 1.00 95.38 194 THR A O 1
ATOM 1655 N N . ASN A 1 195 ? -11.920 0.191 12.235 1.00 95.12 195 ASN A N 1
ATOM 1656 C CA . ASN A 1 195 ? -12.606 -0.508 11.145 1.00 95.12 195 ASN A CA 1
ATOM 1657 C C . ASN A 1 195 ? -12.835 0.384 9.906 1.00 95.12 195 ASN A C 1
ATOM 1659 O O . ASN A 1 195 ? -13.331 -0.120 8.898 1.00 95.12 195 ASN A O 1
ATOM 1663 N N . ASP A 1 196 ? -12.457 1.665 9.962 1.00 91.88 196 ASP A N 1
ATOM 1664 C CA . ASP A 1 196 ? -12.634 2.622 8.864 1.00 91.88 196 ASP A CA 1
ATOM 1665 C C . ASP A 1 196 ? -11.446 2.576 7.897 1.00 91.88 196 ASP A C 1
ATOM 1667 O O . ASP A 1 196 ? -11.607 2.459 6.683 1.00 91.88 196 ASP A O 1
ATOM 1671 N N . SER A 1 197 ? -10.225 2.577 8.439 1.00 93.81 197 SER A N 1
ATOM 1672 C CA . SER A 1 197 ? -8.977 2.536 7.665 1.00 93.81 197 SER A CA 1
ATOM 1673 C C . SER A 1 197 ? -8.412 1.117 7.549 1.00 93.81 197 SER A C 1
ATOM 1675 O O . SER A 1 197 ? -7.337 0.809 8.070 1.00 93.81 197 SER A O 1
ATOM 1677 N N . VAL A 1 198 ? -9.142 0.239 6.858 1.00 97.88 198 VAL A N 1
ATOM 1678 C CA . VAL A 1 198 ? -8.748 -1.167 6.655 1.00 97.88 198 VAL A CA 1
ATOM 1679 C C . VAL A 1 198 ? -7.669 -1.284 5.561 1.00 97.88 198 VAL A C 1
ATOM 1681 O O . VAL A 1 198 ? -7.919 -0.891 4.416 1.00 97.88 198 VAL A O 1
ATOM 1684 N N . PRO A 1 199 ? -6.481 -1.860 5.839 1.00 97.94 199 PRO A N 1
ATOM 1685 C CA . PRO A 1 199 ? -5.417 -2.022 4.847 1.00 97.94 199 PRO A CA 1
ATOM 1686 C C . PRO A 1 199 ? -5.614 -3.294 4.002 1.00 97.94 199 PRO A C 1
ATOM 1688 O O . PRO A 1 199 ? -4.821 -4.239 4.078 1.00 97.94 199 PRO A O 1
ATOM 1691 N N . TYR A 1 200 ? -6.675 -3.332 3.186 1.00 98.06 200 TYR A N 1
ATOM 1692 C CA . TYR A 1 200 ? -7.042 -4.508 2.380 1.00 98.06 200 TYR A CA 1
ATOM 1693 C C . TYR A 1 200 ? -5.879 -5.048 1.540 1.00 98.06 200 TYR A C 1
ATOM 1695 O O . TYR A 1 200 ? -5.645 -6.253 1.509 1.00 98.06 200 TYR A O 1
ATOM 1703 N N . GLY A 1 201 ? -5.106 -4.168 0.904 1.00 97.31 201 GLY A N 1
ATOM 1704 C CA . GLY A 1 201 ? -3.943 -4.538 0.104 1.00 97.31 201 GLY A CA 1
ATOM 1705 C C . GLY A 1 201 ? -2.895 -5.312 0.903 1.00 97.31 201 GLY A C 1
ATOM 1706 O O . GLY A 1 201 ? -2.380 -6.313 0.412 1.00 97.31 201 GLY A O 1
ATOM 1707 N N . ARG A 1 202 ? -2.636 -4.929 2.161 1.00 96.62 202 ARG A N 1
ATOM 1708 C CA . ARG A 1 202 ? -1.714 -5.668 3.037 1.00 96.62 202 ARG A CA 1
ATOM 1709 C C . ARG A 1 202 ? -2.275 -7.026 3.451 1.00 96.62 202 ARG A C 1
ATOM 1711 O O . ARG A 1 202 ? -1.525 -7.998 3.503 1.00 96.62 202 ARG A O 1
ATOM 1718 N N . PHE A 1 203 ? -3.568 -7.109 3.746 1.00 97.12 203 PHE A N 1
ATOM 1719 C CA . PHE A 1 203 ? -4.200 -8.382 4.094 1.00 97.12 203 PHE A CA 1
ATOM 1720 C C . PHE A 1 203 ? -4.158 -9.364 2.917 1.00 97.12 203 PHE A C 1
ATOM 1722 O O . PHE A 1 203 ? -3.748 -10.513 3.079 1.00 97.12 203 PHE A O 1
ATOM 1729 N N . LEU A 1 204 ? -4.470 -8.894 1.709 1.00 95.50 204 LEU A N 1
ATOM 1730 C CA . LEU A 1 204 ? -4.323 -9.687 0.490 1.00 95.50 204 LEU A CA 1
ATOM 1731 C C . LEU A 1 204 ? -2.866 -10.100 0.243 1.00 95.50 204 LEU A C 1
ATOM 1733 O O . LEU A 1 204 ? -2.606 -11.247 -0.110 1.00 95.50 204 LEU A O 1
ATOM 1737 N N . ASP A 1 205 ? -1.915 -9.188 0.451 1.00 94.81 205 ASP A N 1
ATOM 1738 C CA . ASP A 1 205 ? -0.485 -9.464 0.303 1.00 94.81 205 ASP A CA 1
ATOM 1739 C C . ASP A 1 205 ? -0.043 -10.640 1.185 1.00 94.81 205 ASP A C 1
ATOM 1741 O O . ASP A 1 205 ? 0.591 -11.573 0.694 1.00 94.81 205 ASP A O 1
ATOM 1745 N N . ILE A 1 206 ? -0.460 -10.653 2.455 1.00 94.94 206 ILE A N 1
ATOM 1746 C CA . ILE A 1 206 ? -0.192 -11.753 3.393 1.00 94.94 206 ILE A CA 1
ATOM 1747 C C . ILE A 1 206 ? -0.853 -13.050 2.924 1.00 94.94 206 ILE A C 1
ATOM 1749 O O . ILE A 1 206 ? -0.188 -14.086 2.862 1.00 94.94 206 ILE A O 1
ATOM 1753 N N . TYR A 1 207 ? -2.130 -12.989 2.536 1.00 94.56 207 TYR A N 1
ATOM 1754 C CA . TYR A 1 207 ? -2.885 -14.160 2.089 1.00 94.56 207 TYR A CA 1
ATOM 1755 C C . TYR A 1 207 ? -2.217 -14.866 0.899 1.00 94.56 207 TYR A C 1
ATOM 1757 O O . TYR A 1 207 ? -2.085 -16.091 0.887 1.00 94.56 207 TYR A O 1
ATOM 1765 N N . PHE A 1 208 ? -1.744 -14.101 -0.089 1.00 92.31 208 PHE A N 1
ATOM 1766 C CA . PHE A 1 208 ? -1.163 -14.646 -1.318 1.00 92.31 208 PHE A CA 1
ATOM 1767 C C . PHE A 1 208 ? 0.355 -14.882 -1.254 1.00 92.31 208 PHE A C 1
ATOM 1769 O O . PHE A 1 208 ? 0.908 -15.523 -2.148 1.00 92.31 208 PHE A O 1
ATOM 1776 N N . TYR A 1 209 ? 1.071 -14.412 -0.231 1.00 87.69 209 TYR A N 1
ATOM 1777 C CA . TYR A 1 209 ? 2.536 -14.523 -0.189 1.00 87.69 209 TYR A CA 1
ATOM 1778 C C . TYR A 1 209 ? 3.054 -15.960 -0.128 1.00 87.69 209 TYR A C 1
ATOM 1780 O O . TYR A 1 209 ? 4.088 -16.261 -0.722 1.00 87.69 209 TYR A O 1
ATOM 1788 N N . SER A 1 210 ? 2.361 -16.850 0.576 1.00 71.69 210 SER A N 1
ATOM 1789 C CA . SER A 1 210 ? 2.897 -18.182 0.870 1.00 71.69 210 SER A CA 1
ATOM 1790 C C . SER A 1 210 ? 2.301 -19.312 0.022 1.00 71.69 210 SER A C 1
ATOM 1792 O O . SER A 1 210 ? 2.666 -20.452 0.271 1.00 71.69 210 SER A O 1
ATOM 1794 N N . GLY A 1 211 ? 1.463 -19.011 -0.980 1.00 59.59 211 GLY A N 1
ATOM 1795 C CA . GLY A 1 211 ? 0.956 -19.957 -1.992 1.00 59.59 211 GLY A CA 1
ATOM 1796 C C . GLY A 1 211 ? 0.097 -21.108 -1.471 1.00 59.59 211 GLY A C 1
ATOM 1797 O O . GLY A 1 211 ? 0.361 -21.666 -0.410 1.00 59.59 211 GLY A O 1
ATOM 1798 N N . SER A 1 212 ? -0.972 -21.419 -2.203 1.00 46.31 212 SER A N 1
ATOM 1799 C CA . SER A 1 212 ? -1.749 -22.657 -2.046 1.00 46.31 212 SER A CA 1
ATOM 1800 C C . SER A 1 212 ? -0.872 -23.882 -2.245 1.00 46.31 212 SER A C 1
ATOM 1802 O O . SER A 1 212 ? -0.047 -23.839 -3.184 1.00 46.31 212 SER A O 1
#

Foldseek 3Di:
DFDLVLLVVLVVPPDPVLVVLLLVLVLVQCVCVVPPNGCLPPVNLVVLLVSCLVNCQVVVLQPPVGFDSVLSSVLSNQLVVLLSQCLQDALLVLVPRDLVSLQSLQQSQQCRRPVDSDLKGQQLSSQVSCCSRRLRAASPDLQLCVAPPDCPDSDRIDGSVVRSVSSVVVSVVCVVPVVVLVSQLVVCCVSNVGSSRRSVNHSSNSSRNPHD

Secondary structure (DSSP, 8-state):
---HHHHHHHHHHS-HHHHHHHHHHHHHHHHHHHHSS-TTSTTTHHHHHHHHHHHHHHTTTTTTT---HHHHHHHHHHTHHHHHHHTT--GGGGGGS-HHHHHHHHHHHHHTT-SS--SEEEHHHHHHHHHHHHSSS----HHHHHHSSS---S-SEEEHHHHHHHHHHHHHHHHT-HHHHHHHHHHHHHHHS-SSS--HHHHHHHHHHT--